Protein AF-B2ZJY5-F1 (afdb_monomer)

Sequence (197 aa):
MLSHKLGTALIATLITISFNSCQALNCATGPAGANPTACATQCFVQIDNAGTVTRGCLPTGTTCTAPNCLQCNSDNCNTNLVCKTCAATDVACSTTNGNSVGSLICSAATQQCLNQLNSDGTVTRGCGEPCATTEAATCSGCATDNCNAVFYPADRLQCYQCDSTNCNTVAASSLLACPSYQADQKCYTIGTNDATM

Foldseek 3Di:
DDDDDDDDDPPPPPPPPPPVDDDDDDWDDDPPDDDPPAPQQKWKWFQDPLRDIDTGGDGPPDDADPWGMDIDGHYPPHLFAKEQFDDQPPLCQAWALSPRGHITGDPDQQWWWKWFQDPQQGIGTDIDHADDPVCPQGMDTDHHHHPSSGHPPNPQDWEQADDDPCVVDTDPVRTIGDSGDDPPDDYDDDDDPPPDD

Structure (mmCIF, N/CA/C/O backbone):
data_AF-B2ZJY5-F1
#
_entry.id   AF-B2ZJY5-F1
#
loop_
_atom_site.group_PDB
_atom_site.id
_atom_site.type_symbol
_atom_site.label_atom_id
_atom_site.label_alt_id
_atom_site.label_comp_id
_atom_site.label_asym_id
_atom_site.label_entity_id
_atom_site.label_seq_id
_atom_site.pdbx_PDB_ins_code
_atom_site.Cartn_x
_atom_site.Cartn_y
_atom_site.Cartn_z
_atom_site.occupancy
_atom_site.B_iso_or_equiv
_atom_site.auth_seq_id
_atom_site.auth_comp_id
_atom_site.auth_asym_id
_atom_site.auth_atom_id
_atom_site.pdbx_PDB_model_num
ATOM 1 N N . MET A 1 1 ? -26.926 -39.401 85.250 1.00 36.91 1 MET A N 1
ATOM 2 C CA . MET A 1 1 ? -26.102 -39.664 84.049 1.00 36.91 1 MET A CA 1
ATOM 3 C C . MET A 1 1 ? -26.756 -38.911 82.900 1.00 36.91 1 MET A C 1
ATOM 5 O O . MET A 1 1 ? -27.923 -39.156 82.649 1.00 36.91 1 MET A O 1
ATOM 9 N N . LEU A 1 2 ? -26.195 -37.751 82.537 1.00 30.28 2 LEU A N 1
ATOM 10 C CA . LEU A 1 2 ? -25.472 -37.524 81.266 1.00 30.28 2 LEU A CA 1
ATOM 11 C C . LEU A 1 2 ? -26.405 -37.678 80.046 1.00 30.28 2 LEU A C 1
ATOM 13 O O . LEU A 1 2 ? -26.972 -38.737 79.856 1.00 30.28 2 LEU A O 1
ATOM 17 N N . SER A 1 3 ? -26.586 -36.721 79.141 1.00 33.75 3 SER A N 1
ATOM 18 C CA . SER A 1 3 ? -25.801 -35.532 78.829 1.00 33.75 3 SER A CA 1
ATOM 19 C C . SER A 1 3 ? -26.648 -34.627 77.933 1.00 33.75 3 SER A C 1
ATOM 21 O O . SER A 1 3 ? -27.325 -35.112 77.028 1.00 33.75 3 SER A O 1
ATOM 23 N N . HIS A 1 4 ? -26.554 -33.314 78.143 1.00 37.22 4 HIS A N 1
ATOM 24 C CA . HIS A 1 4 ? -26.854 -32.326 77.112 1.00 37.22 4 HIS A CA 1
ATOM 25 C C . HIS A 1 4 ? -25.988 -32.614 75.875 1.00 37.22 4 HIS A C 1
ATOM 27 O O . HIS A 1 4 ? -24.785 -32.856 76.016 1.00 37.22 4 HIS A O 1
ATOM 33 N N . LYS A 1 5 ? -26.568 -32.537 74.674 1.00 38.66 5 LYS A N 1
ATOM 34 C CA . LYS A 1 5 ? -25.814 -32.287 73.441 1.00 38.66 5 LYS A CA 1
ATOM 35 C C . LYS A 1 5 ? -26.339 -31.021 72.778 1.00 38.66 5 LYS A C 1
ATOM 37 O O . LYS A 1 5 ? -27.294 -31.028 72.012 1.00 38.66 5 LYS A O 1
ATOM 42 N N . LEU A 1 6 ? -25.662 -29.939 73.150 1.00 42.12 6 LEU A N 1
ATOM 43 C CA . LEU A 1 6 ? -25.420 -28.755 72.339 1.00 42.12 6 LEU A CA 1
ATOM 44 C C . LEU A 1 6 ? -24.837 -29.193 70.983 1.00 42.12 6 LEU A C 1
ATOM 46 O O . LEU A 1 6 ? -23.922 -30.015 70.951 1.00 42.12 6 LEU A O 1
ATOM 50 N N . GLY A 1 7 ? -25.342 -28.637 69.884 1.00 37.03 7 GLY A N 1
ATOM 51 C CA . GLY A 1 7 ? -24.874 -28.958 68.536 1.00 37.03 7 GLY A CA 1
ATOM 52 C C . GLY A 1 7 ? -25.276 -27.901 67.514 1.00 37.03 7 GLY A C 1
ATOM 53 O O . GLY A 1 7 ? -26.077 -28.178 66.636 1.00 37.03 7 GLY A O 1
ATOM 54 N N . THR A 1 8 ? -24.738 -26.690 67.696 1.00 40.41 8 THR A N 1
ATOM 55 C CA . THR A 1 8 ? -24.349 -25.715 66.652 1.00 40.41 8 THR A CA 1
ATOM 56 C C . THR A 1 8 ? -25.243 -25.577 65.413 1.00 40.41 8 THR A C 1
ATOM 58 O O . THR A 1 8 ? -25.108 -26.316 64.440 1.00 40.41 8 THR A O 1
ATOM 61 N N . ALA A 1 9 ? -26.058 -24.518 65.402 1.00 39.78 9 ALA A N 1
ATOM 62 C CA . ALA A 1 9 ? -26.592 -23.934 64.177 1.00 39.78 9 ALA A CA 1
ATOM 63 C C . ALA A 1 9 ? -25.431 -23.366 63.341 1.00 39.78 9 ALA A C 1
ATOM 65 O O . ALA A 1 9 ? -24.729 -22.452 63.778 1.00 39.78 9 ALA A O 1
ATOM 66 N N . LEU A 1 10 ? -25.214 -23.923 62.149 1.00 34.88 10 LEU A N 1
ATOM 67 C CA . LEU A 1 10 ? -24.275 -23.388 61.171 1.00 34.88 10 LEU A CA 1
ATOM 68 C C . LEU A 1 10 ? -24.926 -22.150 60.533 1.00 34.88 10 LEU A C 1
ATOM 70 O O . LEU A 1 10 ? -25.731 -22.261 59.611 1.00 34.88 10 LEU A O 1
ATOM 74 N N . ILE A 1 11 ? -24.635 -20.967 61.071 1.00 45.16 11 ILE A N 1
ATOM 75 C CA . ILE A 1 11 ? -24.998 -19.699 60.436 1.00 45.16 11 ILE A CA 1
ATOM 76 C C . ILE A 1 11 ? -24.110 -19.582 59.196 1.00 45.16 11 ILE A C 1
ATOM 78 O O . ILE A 1 11 ? -22.925 -19.273 59.298 1.00 45.16 11 ILE A O 1
ATOM 82 N N . ALA A 1 12 ? -24.665 -19.894 58.025 1.00 40.28 12 ALA A N 1
ATOM 83 C CA . ALA A 1 12 ? -24.031 -19.591 56.753 1.00 40.28 12 ALA A CA 1
ATOM 84 C C . ALA A 1 12 ? -24.058 -18.070 56.576 1.00 40.28 12 ALA A C 1
ATOM 86 O O . ALA A 1 12 ? -25.044 -17.494 56.119 1.00 40.28 12 ALA A O 1
ATOM 87 N N . THR A 1 13 ? -22.991 -17.406 57.007 1.00 43.50 13 THR A N 1
ATOM 88 C CA . THR A 1 13 ? -22.767 -15.993 56.727 1.00 43.50 13 THR A CA 1
ATOM 89 C C . THR A 1 13 ? -22.649 -15.853 55.212 1.00 43.50 13 THR A C 1
ATOM 91 O O . THR A 1 13 ? -21.628 -16.216 54.630 1.00 43.50 13 THR A O 1
ATOM 94 N N . LEU A 1 14 ? -23.707 -15.364 54.556 1.00 42.16 14 LEU A N 1
ATOM 95 C CA . LEU A 1 14 ? -23.608 -14.845 53.197 1.00 42.16 14 LEU A CA 1
ATOM 96 C C . LEU A 1 14 ? -22.669 -13.639 53.271 1.00 42.16 14 LEU A C 1
ATOM 98 O O . LEU A 1 14 ? -23.082 -12.521 53.571 1.00 42.16 14 LEU A O 1
ATOM 102 N N . ILE A 1 15 ? -21.381 -13.876 53.042 1.00 46.25 15 ILE A N 1
ATOM 103 C CA . ILE A 1 15 ? -20.471 -12.810 52.661 1.00 46.25 15 ILE A CA 1
ATOM 104 C C . ILE A 1 15 ? -20.963 -12.397 51.280 1.00 46.25 15 ILE A C 1
ATOM 106 O O . ILE A 1 15 ? -20.705 -13.076 50.286 1.00 46.25 15 ILE A O 1
ATOM 110 N N . THR A 1 16 ? -21.725 -11.307 51.218 1.00 38.97 16 THR A N 1
ATOM 111 C CA . THR A 1 16 ? -21.844 -10.537 49.987 1.00 38.97 16 THR A CA 1
ATOM 112 C C . THR A 1 16 ? -20.439 -10.047 49.685 1.00 38.97 16 THR A C 1
ATOM 114 O O . THR A 1 16 ? -20.010 -9.000 50.170 1.00 38.97 16 THR A O 1
ATOM 117 N N . ILE A 1 17 ? -19.678 -10.855 48.950 1.00 48.19 17 ILE A N 1
ATOM 118 C CA . ILE A 1 17 ? -18.505 -10.362 48.257 1.00 48.19 17 ILE A CA 1
ATOM 119 C C . ILE A 1 17 ? -19.100 -9.364 47.280 1.00 48.19 17 ILE A C 1
ATOM 121 O O . ILE A 1 17 ? -19.761 -9.741 46.311 1.00 48.19 17 ILE A O 1
ATOM 125 N N . SER A 1 18 ? -18.951 -8.083 47.595 1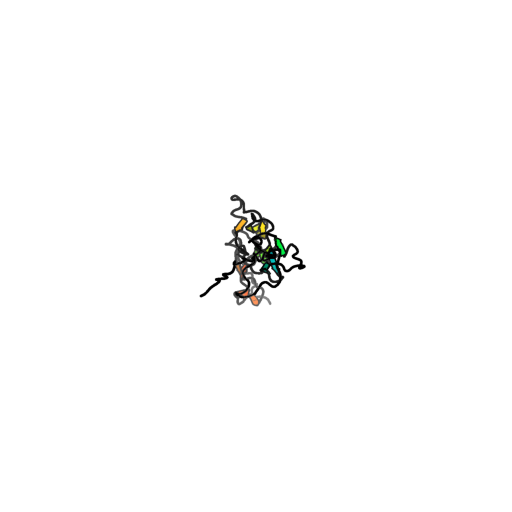.00 41.78 18 SER A N 1
ATOM 126 C CA . SER A 1 18 ? -19.069 -7.020 46.620 1.00 41.78 18 SER A CA 1
ATOM 127 C C . SER A 1 18 ? -18.021 -7.353 45.566 1.00 41.78 18 SER A C 1
ATOM 129 O O . SER A 1 18 ? -16.848 -7.007 45.703 1.00 41.78 18 SER A O 1
ATOM 131 N N . PHE A 1 19 ? -18.411 -8.120 44.550 1.00 43.91 19 PHE A N 1
ATOM 132 C CA . PHE A 1 19 ? -17.670 -8.166 43.310 1.00 43.91 19 PHE A CA 1
ATOM 133 C C . PHE A 1 19 ? -17.751 -6.735 42.801 1.00 43.91 19 PHE A C 1
ATOM 135 O O . PHE A 1 19 ? -18.763 -6.343 42.225 1.00 43.91 19 PHE A O 1
ATOM 142 N N . ASN A 1 20 ? -16.734 -5.925 43.119 1.00 46.59 20 ASN A N 1
ATOM 143 C CA . ASN A 1 20 ? -16.486 -4.686 42.405 1.00 46.59 20 ASN A CA 1
ATOM 144 C C . ASN A 1 20 ? -16.518 -5.082 40.936 1.00 46.59 20 ASN A C 1
ATOM 146 O O . ASN A 1 20 ? -15.707 -5.879 40.465 1.00 46.59 20 ASN A O 1
ATOM 150 N N . SER A 1 21 ? -17.592 -4.652 40.294 1.00 45.81 21 SER A N 1
ATOM 151 C CA . SER A 1 21 ? -18.066 -5.127 39.016 1.00 45.81 21 SER A CA 1
ATOM 152 C C . SER A 1 21 ? -17.050 -4.770 37.949 1.00 45.81 21 SER A C 1
ATOM 154 O O . SER A 1 21 ? -17.065 -3.674 37.401 1.00 45.81 21 SER A O 1
ATOM 156 N N . CYS A 1 22 ? -16.169 -5.715 37.654 1.00 47.94 22 CYS A N 1
ATOM 157 C CA . CYS A 1 22 ? -15.458 -5.752 36.396 1.00 47.94 22 CYS A CA 1
ATOM 158 C C . CYS A 1 22 ? -15.635 -7.153 35.817 1.00 47.94 22 CYS A C 1
ATOM 160 O O . CYS A 1 22 ? -14.795 -8.033 35.972 1.00 47.94 22 CYS A O 1
ATOM 162 N N . GLN A 1 23 ? -16.803 -7.382 35.219 1.00 53.78 23 GLN A N 1
ATOM 163 C CA . GLN A 1 23 ? -16.947 -8.416 34.206 1.00 53.78 23 GLN A CA 1
ATOM 164 C C . GLN A 1 23 ? -17.240 -7.713 32.874 1.00 53.78 23 GLN A C 1
ATOM 166 O O . GLN A 1 23 ? -18.149 -6.888 32.813 1.00 53.78 23 GLN A O 1
ATOM 171 N N . ALA A 1 24 ? -16.421 -8.071 31.875 1.00 47.38 24 ALA A N 1
ATOM 172 C CA . ALA A 1 24 ? -16.322 -7.612 30.480 1.00 47.38 24 ALA A CA 1
ATOM 173 C C . ALA A 1 24 ? -15.592 -6.273 30.199 1.00 47.38 24 ALA A C 1
ATOM 175 O O . ALA A 1 24 ? -16.218 -5.251 29.935 1.00 47.38 24 ALA A O 1
ATOM 176 N N . LEU A 1 25 ? -14.247 -6.320 30.202 1.00 50.53 25 LEU A N 1
ATOM 177 C CA . LEU A 1 25 ? -13.415 -5.853 29.075 1.00 50.53 25 LEU A CA 1
ATOM 178 C C . LEU A 1 25 ? -12.043 -6.562 29.129 1.00 50.53 25 LEU A C 1
ATOM 180 O O . LEU A 1 25 ? -11.109 -6.093 29.780 1.00 50.53 25 LEU A O 1
ATOM 184 N N . ASN A 1 26 ? -11.913 -7.731 28.495 1.00 50.44 26 ASN A N 1
ATOM 185 C CA . ASN A 1 26 ? -10.671 -8.515 28.557 1.00 50.44 26 ASN A CA 1
ATOM 186 C C . ASN A 1 26 ? -9.801 -8.303 27.305 1.00 50.44 26 ASN A C 1
ATOM 188 O O . ASN A 1 26 ? -9.997 -8.970 26.292 1.00 50.44 26 ASN A O 1
ATOM 192 N N . CYS A 1 27 ? -8.780 -7.442 27.395 1.00 54.66 27 CYS A N 1
ATOM 193 C CA . CYS A 1 27 ? -7.704 -7.346 26.396 1.00 54.66 27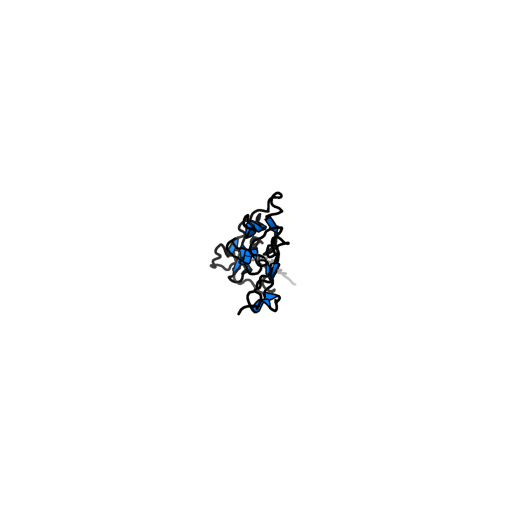 CYS A CA 1
ATOM 194 C C . CYS A 1 27 ? -6.577 -8.360 26.659 1.00 54.66 27 CYS A C 1
ATOM 196 O O . CYS A 1 27 ? -5.524 -8.008 27.194 1.00 54.66 27 CYS A O 1
ATOM 198 N N . ALA A 1 28 ? -6.763 -9.621 26.271 1.00 45.69 28 ALA A N 1
ATOM 199 C CA . ALA A 1 28 ? -5.648 -10.563 26.126 1.00 45.69 28 ALA A CA 1
ATOM 200 C C . ALA A 1 28 ? -5.154 -10.480 24.669 1.00 45.69 28 ALA A C 1
ATOM 202 O O . ALA A 1 28 ? -5.935 -10.702 23.755 1.00 45.69 28 ALA A O 1
ATOM 203 N N . THR A 1 29 ? -3.912 -10.090 24.375 1.00 46.72 29 THR A N 1
ATOM 204 C CA . THR A 1 29 ? -2.693 -10.780 24.813 1.00 46.72 29 THR A CA 1
ATOM 205 C C . THR A 1 29 ? -1.607 -9.834 25.347 1.00 46.72 29 THR A C 1
ATOM 207 O O . THR A 1 29 ? -0.767 -9.338 24.597 1.00 46.72 29 THR A O 1
ATOM 210 N N . GLY A 1 30 ? -1.561 -9.644 26.667 1.00 51.66 30 GLY A N 1
ATOM 211 C CA . GLY A 1 30 ? -0.282 -9.426 27.352 1.00 51.66 30 GLY A CA 1
ATOM 212 C C . GLY A 1 30 ? 0.473 -10.759 27.494 1.00 51.66 30 GLY A C 1
ATOM 213 O O . GLY A 1 30 ? -0.162 -11.816 27.39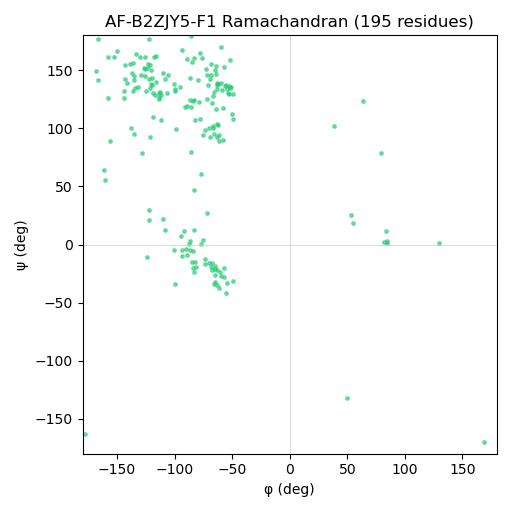7 1.00 51.66 30 GLY A O 1
ATOM 214 N N . PRO A 1 31 ? 1.802 -10.758 27.720 1.00 42.56 31 PRO A N 1
ATOM 215 C CA . PRO A 1 31 ? 2.533 -11.985 28.026 1.00 42.56 31 PRO A CA 1
ATOM 216 C C . PRO A 1 31 ? 1.876 -12.677 29.228 1.00 42.56 31 PRO A C 1
ATOM 218 O O . PRO A 1 31 ? 1.506 -12.022 30.205 1.00 42.56 31 PRO A O 1
ATOM 221 N N . ALA A 1 32 ? 1.670 -13.990 29.117 1.00 39.50 32 ALA A N 1
ATOM 222 C CA . ALA A 1 32 ? 0.957 -14.792 30.105 1.00 39.50 32 ALA A CA 1
ATOM 223 C C . ALA A 1 32 ? 1.509 -14.539 31.522 1.00 39.50 32 ALA A C 1
ATOM 225 O O . ALA A 1 32 ? 2.649 -14.894 31.809 1.00 39.50 32 ALA A O 1
ATOM 226 N N . GLY A 1 33 ? 0.710 -13.918 32.400 1.00 43.69 33 GLY A N 1
ATOM 227 C CA . GLY A 1 33 ? 1.046 -13.778 33.825 1.00 43.69 33 GLY A CA 1
ATOM 228 C C . GLY A 1 33 ? 0.956 -12.381 34.452 1.00 43.69 33 GLY A C 1
ATOM 229 O O . GLY A 1 33 ? 1.232 -12.264 35.643 1.00 43.69 33 GLY A O 1
ATOM 230 N N . ALA A 1 34 ? 0.561 -11.327 33.731 1.00 46.34 34 ALA A N 1
ATOM 231 C CA . ALA A 1 34 ? 0.353 -10.012 34.351 1.00 46.34 34 ALA A CA 1
ATOM 232 C C . ALA A 1 34 ? -1.063 -9.873 34.949 1.00 46.34 34 ALA A C 1
ATOM 234 O O . ALA A 1 34 ? -2.064 -9.930 34.238 1.00 46.34 34 ALA A O 1
ATOM 235 N N . ASN A 1 35 ? -1.135 -9.674 36.267 1.00 43.72 35 ASN A N 1
ATOM 236 C CA . ASN A 1 35 ? -2.346 -9.291 36.997 1.00 43.72 35 ASN A CA 1
ATOM 237 C C . ASN A 1 35 ? -2.763 -7.856 36.580 1.00 43.72 35 ASN A C 1
ATOM 239 O O . ASN A 1 35 ? -1.903 -6.970 36.608 1.00 43.72 35 ASN A O 1
ATOM 243 N N . PRO A 1 36 ? -4.015 -7.589 36.156 1.00 49.34 36 PRO A N 1
ATOM 244 C CA . PRO A 1 36 ? -4.407 -6.281 35.625 1.00 49.34 36 PRO A CA 1
ATOM 245 C C . PRO A 1 36 ? -4.528 -5.232 36.743 1.00 49.34 36 PRO A C 1
ATOM 247 O O . PRO A 1 36 ? -5.549 -5.131 37.415 1.00 49.34 36 PRO A O 1
ATOM 250 N N . THR A 1 37 ? -3.496 -4.408 36.937 1.00 49.31 37 THR A N 1
ATOM 251 C CA . THR A 1 37 ? -3.479 -3.370 37.994 1.00 49.31 37 THR A CA 1
ATOM 252 C C . THR A 1 37 ? -4.193 -2.057 37.611 1.00 49.31 37 THR A C 1
ATOM 254 O O . THR A 1 37 ? -4.112 -1.068 38.328 1.00 49.31 37 THR A O 1
ATOM 257 N N . ALA A 1 38 ? -4.969 -2.013 36.530 1.00 50.16 38 ALA A N 1
ATOM 258 C CA . ALA A 1 38 ? -5.949 -0.951 36.293 1.00 50.16 38 ALA A CA 1
ATOM 259 C C . ALA A 1 38 ? -7.003 -1.483 35.322 1.00 50.16 38 ALA A C 1
ATOM 261 O O . ALA A 1 38 ? -6.649 -1.990 34.260 1.00 50.16 38 ALA A O 1
ATOM 262 N N . CYS A 1 39 ? -8.285 -1.401 35.676 1.00 53.50 39 CYS A N 1
ATOM 263 C CA . CYS A 1 39 ? -9.355 -1.780 34.756 1.00 53.50 39 CYS A CA 1
ATOM 264 C C . CYS A 1 39 ? -9.367 -0.782 33.594 1.00 53.50 39 CYS A C 1
ATOM 266 O O . CYS A 1 39 ? -9.832 0.347 33.744 1.00 53.50 39 CYS A O 1
ATOM 268 N N . ALA A 1 40 ? -8.810 -1.186 32.456 1.00 64.19 40 ALA A N 1
ATOM 269 C CA . ALA A 1 40 ? -8.983 -0.473 31.205 1.00 64.19 40 ALA A CA 1
ATOM 270 C C . ALA A 1 40 ? -10.458 -0.562 30.797 1.00 64.19 40 ALA A C 1
ATOM 272 O O . ALA A 1 40 ? -11.054 -1.634 30.840 1.00 64.19 40 ALA A O 1
ATOM 273 N N . THR A 1 41 ? -11.052 0.573 30.439 1.00 72.88 41 THR A N 1
ATOM 274 C CA . THR A 1 41 ? -12.465 0.667 30.034 1.00 72.88 41 THR A CA 1
ATOM 275 C C . THR A 1 41 ? -12.644 0.737 28.521 1.00 72.88 41 THR A C 1
ATOM 277 O O . THR A 1 41 ? -13.775 0.747 28.040 1.00 72.88 41 THR A O 1
ATOM 280 N N . GLN A 1 42 ? -11.543 0.806 27.769 1.00 85.44 42 GLN A N 1
ATOM 281 C CA . GLN A 1 42 ? -11.555 0.989 26.321 1.00 85.44 42 GLN A CA 1
ATOM 282 C C . GLN A 1 42 ? -10.451 0.146 25.675 1.00 85.44 42 GLN A C 1
ATOM 284 O O . GLN A 1 42 ? -9.331 0.080 26.184 1.00 85.44 42 GLN A O 1
ATOM 289 N N . CYS A 1 43 ? -10.755 -0.477 24.542 1.00 88.38 43 CYS A N 1
ATOM 290 C CA . CYS A 1 43 ? -9.772 -1.079 23.647 1.00 88.38 43 CYS A CA 1
ATOM 291 C C . CYS A 1 43 ? -9.226 -0.004 22.704 1.00 88.38 43 CYS A C 1
ATOM 293 O O . CYS A 1 43 ? -9.915 0.977 22.426 1.00 88.38 43 CYS A O 1
ATOM 295 N N . PHE A 1 44 ? -8.031 -0.208 22.155 1.00 91.88 44 PHE A N 1
ATOM 296 C CA . PHE A 1 44 ? -7.475 0.647 21.112 1.00 91.88 44 PHE A CA 1
ATOM 297 C C . PHE A 1 44 ? -6.771 -0.148 20.012 1.00 91.88 44 PHE A C 1
ATOM 299 O O . PHE A 1 44 ? -6.279 -1.257 20.239 1.00 91.88 44 PHE A O 1
ATOM 306 N N . VAL A 1 45 ? -6.693 0.451 18.829 1.00 93.12 45 VAL A N 1
ATOM 307 C CA . VAL A 1 45 ? -5.697 0.161 17.793 1.00 93.12 45 VAL A CA 1
ATOM 308 C C . VAL A 1 45 ? -4.910 1.443 17.532 1.00 93.12 45 VAL A C 1
ATOM 310 O O . VAL A 1 45 ? -5.497 2.519 17.469 1.00 93.12 45 VAL A O 1
ATOM 313 N N . GLN A 1 46 ? -3.593 1.338 17.402 1.00 94.50 46 GLN A N 1
ATOM 314 C CA . GLN A 1 46 ? -2.686 2.455 17.176 1.00 94.50 46 GLN A CA 1
ATOM 315 C C . GLN A 1 46 ? -1.641 2.102 16.120 1.00 94.50 46 GLN A C 1
ATOM 317 O O . GLN A 1 46 ? -1.205 0.956 16.037 1.00 94.50 46 GLN A O 1
ATOM 322 N N . ILE A 1 47 ? -1.217 3.104 15.356 1.00 94.12 47 ILE A N 1
ATOM 323 C CA . ILE A 1 47 ? -0.067 3.049 14.456 1.00 94.12 47 ILE A CA 1
ATOM 324 C C . ILE A 1 47 ? 0.969 4.063 14.951 1.00 94.12 47 ILE A C 1
ATOM 326 O O . ILE A 1 47 ? 0.630 5.223 15.197 1.00 94.12 47 ILE A O 1
ATOM 330 N N . ASP A 1 48 ? 2.216 3.631 15.130 1.00 89.56 48 ASP A N 1
ATOM 331 C CA . ASP A 1 48 ? 3.327 4.527 15.470 1.00 89.56 48 ASP A CA 1
ATOM 332 C C . ASP A 1 48 ? 3.969 5.171 14.222 1.00 89.56 48 ASP A C 1
ATOM 334 O O . ASP A 1 48 ? 3.591 4.905 13.081 1.00 89.56 48 ASP A O 1
ATOM 338 N N . ASN A 1 49 ? 4.981 6.018 14.425 1.00 86.62 49 ASN A N 1
ATOM 339 C CA . ASN A 1 49 ? 5.676 6.698 13.325 1.00 86.62 49 ASN A CA 1
ATOM 340 C C . ASN A 1 49 ? 6.443 5.744 12.387 1.00 86.62 49 ASN A C 1
ATOM 342 O O . ASN A 1 49 ? 6.792 6.145 11.280 1.00 86.62 49 ASN A O 1
ATOM 346 N N . ALA A 1 50 ? 6.729 4.513 12.820 1.00 85.38 50 ALA A N 1
ATOM 347 C CA . ALA A 1 50 ? 7.369 3.482 12.008 1.00 85.38 50 ALA A CA 1
ATOM 348 C C . ALA A 1 50 ? 6.346 2.609 11.252 1.00 85.38 50 ALA A C 1
ATOM 350 O O . ALA A 1 50 ? 6.737 1.752 10.460 1.00 85.38 50 ALA A O 1
ATOM 351 N N . GLY A 1 51 ? 5.043 2.823 11.467 1.00 83.56 51 GLY A N 1
ATOM 352 C CA . GLY A 1 51 ? 3.979 2.001 10.895 1.00 83.56 51 GLY A CA 1
ATOM 353 C C . GLY A 1 51 ? 3.688 0.726 11.692 1.00 83.56 51 GLY A C 1
ATOM 354 O O . GLY A 1 51 ? 2.975 -0.148 11.196 1.00 83.56 51 GLY A O 1
ATOM 355 N N . THR A 1 52 ? 4.217 0.596 12.911 1.00 88.31 52 THR A N 1
ATOM 356 C CA . THR A 1 52 ? 3.948 -0.549 13.786 1.00 88.31 52 THR A CA 1
ATOM 357 C C . THR A 1 52 ? 2.522 -0.470 14.307 1.00 88.31 52 THR A C 1
ATOM 359 O O . THR A 1 52 ? 2.131 0.518 14.931 1.00 88.31 52 THR A O 1
ATOM 362 N N . VAL A 1 53 ? 1.750 -1.535 14.091 1.00 89.94 53 VAL A N 1
ATOM 363 C CA . VAL A 1 53 ? 0.381 -1.654 14.599 1.00 89.94 53 VAL A CA 1
ATOM 364 C C . VAL A 1 53 ? 0.408 -2.226 16.012 1.00 89.94 53 VAL A C 1
ATOM 366 O O . VAL A 1 53 ? 0.920 -3.320 16.234 1.00 89.94 53 VAL A O 1
ATOM 369 N N . THR A 1 54 ? -0.187 -1.510 16.962 1.00 91.44 54 THR A N 1
ATOM 370 C CA . THR A 1 54 ? -0.390 -1.971 18.339 1.00 91.44 54 THR A CA 1
ATOM 371 C C . THR A 1 54 ? -1.878 -2.015 18.642 1.00 91.44 54 THR A C 1
ATOM 373 O O . THR A 1 54 ? -2.594 -1.045 18.412 1.00 91.44 54 THR A O 1
ATOM 376 N N . ARG A 1 55 ? -2.356 -3.138 19.178 1.00 90.31 55 ARG A N 1
ATOM 377 C CA . ARG A 1 55 ? -3.733 -3.304 19.653 1.00 90.31 55 ARG A CA 1
ATOM 378 C C . ARG A 1 55 ? -3.695 -3.659 21.134 1.00 90.31 55 ARG A C 1
ATOM 380 O O . ARG A 1 55 ? -2.857 -4.458 21.545 1.00 90.31 55 ARG A O 1
ATOM 387 N N . GLY A 1 56 ? -4.577 -3.079 21.940 1.00 87.69 56 GLY A N 1
ATOM 388 C CA . GLY A 1 56 ? -4.567 -3.340 23.376 1.00 87.69 56 GLY A CA 1
ATOM 389 C C . GLY A 1 56 ? -5.672 -2.641 24.150 1.00 87.69 56 GLY A C 1
ATOM 390 O O . GLY A 1 56 ? -6.654 -2.177 23.579 1.00 87.69 56 GLY A O 1
ATOM 391 N N . CYS A 1 57 ? -5.484 -2.580 25.464 1.00 86.31 57 CYS A N 1
ATOM 392 C CA . CYS A 1 57 ? -6.364 -1.897 26.404 1.00 86.31 57 CYS A CA 1
ATOM 393 C C . CYS A 1 57 ? -5.788 -0.529 26.762 1.00 86.31 57 CYS A C 1
ATOM 395 O O . CYS A 1 57 ? -4.606 -0.420 27.092 1.00 86.31 57 CYS A O 1
ATOM 397 N N . LEU A 1 58 ? -6.621 0.505 26.717 1.00 85.62 58 LEU A N 1
ATOM 398 C CA . LEU A 1 58 ? -6.228 1.867 27.038 1.00 85.62 58 LEU A CA 1
ATOM 399 C C . LEU A 1 58 ? -6.310 2.087 28.561 1.00 85.62 58 LEU A C 1
ATOM 401 O O . LEU A 1 58 ? -7.384 1.897 29.141 1.00 85.62 58 LEU A O 1
ATOM 405 N N . PRO A 1 59 ? -5.217 2.495 29.234 1.00 81.88 59 PRO A N 1
ATOM 406 C CA . PRO A 1 59 ? -5.258 2.791 30.662 1.00 81.88 59 PRO A CA 1
ATOM 407 C C . PRO A 1 59 ? -6.157 3.992 30.971 1.00 81.88 59 PRO A C 1
ATOM 409 O O . PRO A 1 59 ? -6.251 4.936 30.180 1.00 81.88 59 PRO A O 1
ATOM 412 N N . THR A 1 60 ? -6.763 4.001 32.159 1.00 78.25 60 THR A N 1
ATOM 413 C CA . THR A 1 60 ? -7.595 5.114 32.638 1.00 78.25 60 THR A CA 1
ATOM 414 C C . THR A 1 60 ? -6.850 6.447 32.547 1.00 78.25 60 THR A C 1
ATOM 416 O O . THR A 1 60 ? -5.729 6.571 33.033 1.00 78.25 60 THR A O 1
ATOM 419 N N . GLY A 1 61 ? -7.481 7.455 31.938 1.00 76.69 61 GLY A N 1
ATOM 420 C CA . GLY A 1 61 ? -6.903 8.795 31.784 1.00 76.69 61 GLY A CA 1
ATOM 421 C C . GLY A 1 61 ? -5.927 8.955 30.612 1.00 76.69 61 GLY A C 1
ATOM 422 O O . GLY A 1 61 ? -5.398 10.048 30.427 1.00 76.69 61 GLY A O 1
ATOM 423 N N . THR A 1 62 ? -5.706 7.912 29.805 1.00 83.38 62 THR A N 1
ATOM 424 C CA . THR A 1 62 ? -4.899 8.005 28.576 1.00 83.38 62 THR A CA 1
ATOM 425 C C . THR A 1 62 ? -5.770 8.440 27.400 1.00 83.38 62 THR A C 1
ATOM 427 O O . THR A 1 62 ? -6.930 8.040 27.299 1.00 83.38 62 THR A O 1
ATOM 430 N N . THR A 1 63 ? -5.220 9.252 26.498 1.00 82.50 63 THR A N 1
ATOM 431 C CA . THR A 1 63 ? -5.898 9.699 25.277 1.00 82.50 63 THR A CA 1
ATOM 432 C C . THR A 1 63 ? -5.444 8.885 24.065 1.00 82.50 63 THR A C 1
ATOM 434 O O . THR A 1 63 ? -4.256 8.676 23.841 1.00 82.50 63 THR A O 1
ATOM 437 N N . CYS A 1 64 ? -6.410 8.442 23.262 1.00 88.25 64 CYS A N 1
ATOM 438 C CA . CYS A 1 64 ? -6.205 7.792 21.972 1.00 88.25 64 CYS A CA 1
ATOM 439 C C . CYS A 1 64 ? -6.867 8.668 20.909 1.00 88.25 64 CYS A C 1
ATOM 441 O O . CYS A 1 64 ? -8.089 8.820 20.900 1.00 88.25 64 CYS A O 1
ATOM 443 N N . THR A 1 65 ? -6.063 9.319 20.069 1.00 90.69 65 THR A N 1
ATOM 444 C CA . THR A 1 65 ? -6.558 10.308 19.106 1.00 90.69 65 THR A CA 1
ATOM 445 C C . THR A 1 65 ? -6.389 9.841 17.672 1.00 90.69 65 THR A C 1
ATOM 447 O O . THR A 1 65 ? -5.292 9.475 17.241 1.00 90.69 65 THR A O 1
ATOM 450 N N . ALA A 1 66 ? -7.482 9.942 16.920 1.00 90.44 66 ALA A N 1
ATOM 451 C CA . ALA A 1 66 ? -7.487 9.773 15.478 1.00 90.44 66 ALA A CA 1
ATOM 452 C C . ALA A 1 66 ? -6.517 10.772 14.806 1.00 90.44 66 ALA A C 1
ATOM 454 O O . ALA A 1 66 ? -6.272 11.852 15.350 1.00 90.44 66 ALA A O 1
ATOM 455 N N . PRO A 1 67 ? -5.971 10.446 13.622 1.00 89.50 67 PRO A N 1
ATOM 456 C CA . PRO A 1 67 ? -6.243 9.239 12.832 1.00 89.50 67 PRO A CA 1
ATOM 457 C C . PRO A 1 67 ? -5.403 8.017 13.237 1.00 89.50 67 PRO A C 1
ATOM 459 O O . PRO A 1 67 ? -5.745 6.896 12.875 1.00 89.50 67 PRO A O 1
ATOM 462 N N . ASN A 1 68 ? -4.327 8.217 14.002 1.00 92.12 68 ASN A N 1
ATOM 463 C CA . ASN A 1 68 ? -3.333 7.174 14.280 1.00 92.12 68 ASN A CA 1
ATOM 464 C C . ASN A 1 68 ? -3.691 6.284 15.471 1.00 92.12 68 ASN A C 1
ATOM 466 O O . ASN A 1 68 ? -2.960 5.343 15.759 1.00 92.12 68 ASN A O 1
ATOM 470 N N . CYS A 1 69 ? -4.781 6.580 16.176 1.00 94.31 69 CYS A N 1
ATOM 471 C CA . CYS A 1 69 ? -5.299 5.751 17.249 1.00 94.31 69 CYS A CA 1
ATOM 472 C C . CYS A 1 69 ? -6.831 5.796 17.247 1.00 94.31 69 CYS A C 1
ATOM 474 O O . CYS A 1 69 ? -7.413 6.881 17.286 1.00 94.31 69 CYS A O 1
ATOM 476 N N . LEU A 1 70 ? -7.480 4.632 17.209 1.00 93.44 70 LEU A N 1
ATOM 477 C CA . LEU A 1 70 ? -8.929 4.495 17.382 1.00 93.44 70 LEU A CA 1
ATOM 478 C C . LEU A 1 70 ? -9.215 3.681 18.641 1.00 93.44 70 LEU A C 1
ATOM 480 O O . LEU A 1 70 ? -8.539 2.685 18.896 1.00 93.44 70 LEU A O 1
ATOM 484 N N . GLN A 1 71 ? -10.228 4.097 19.401 1.00 91.62 71 GLN A N 1
ATOM 485 C CA . GLN A 1 71 ? -10.665 3.438 20.631 1.00 91.62 71 GLN A CA 1
ATOM 486 C C . GLN A 1 71 ? -12.139 3.035 20.566 1.00 91.62 71 GLN A C 1
ATOM 488 O O . GLN A 1 71 ? -12.922 3.638 19.830 1.00 91.62 71 GLN A O 1
ATOM 493 N N . CYS A 1 72 ? -12.514 2.024 21.342 1.00 88.44 72 CYS A N 1
ATOM 494 C CA . CYS A 1 72 ? -13.868 1.478 21.372 1.00 88.44 72 CYS A CA 1
ATOM 495 C C . CYS A 1 72 ? -14.146 0.729 22.690 1.00 88.44 72 CYS A C 1
ATOM 497 O O . CYS A 1 72 ? -13.218 0.351 23.407 1.00 88.44 72 CYS A O 1
ATOM 499 N N . ASN A 1 73 ? -15.431 0.522 23.016 1.00 87.75 73 ASN A N 1
ATOM 500 C CA . ASN A 1 73 ? -15.878 0.182 24.380 1.00 87.75 73 ASN A CA 1
ATOM 501 C C . ASN A 1 73 ? -16.650 -1.151 24.453 1.00 87.75 73 ASN A C 1
ATOM 503 O O . ASN A 1 73 ? -17.544 -1.306 25.283 1.00 87.75 73 ASN A O 1
ATOM 507 N N . SER A 1 74 ? -16.346 -2.101 23.567 1.00 82.62 74 SER A N 1
ATOM 508 C CA . SER A 1 74 ? -16.905 -3.457 23.612 1.00 82.62 74 SER A CA 1
ATOM 509 C C . SER A 1 74 ? -15.816 -4.512 23.420 1.00 82.62 74 SER A C 1
ATOM 511 O O . SER A 1 74 ? -14.714 -4.212 22.960 1.00 82.62 74 SER A O 1
ATOM 513 N N . ASP A 1 75 ? -16.111 -5.765 23.753 1.00 79.06 75 ASP A N 1
ATOM 514 C CA . ASP A 1 75 ? -15.159 -6.858 23.547 1.00 79.06 75 ASP A CA 1
ATOM 515 C C . ASP A 1 75 ? -14.775 -6.992 22.063 1.00 79.06 75 ASP A C 1
ATOM 517 O O . ASP A 1 75 ? -15.624 -6.871 21.177 1.00 79.06 75 ASP A O 1
ATOM 521 N N . ASN A 1 76 ? -13.487 -7.247 21.798 1.00 80.81 76 ASN A N 1
ATOM 522 C CA . ASN A 1 76 ? -12.921 -7.454 20.456 1.00 80.81 76 ASN A CA 1
ATOM 523 C C . ASN A 1 76 ? -13.227 -6.330 19.442 1.00 80.81 76 ASN A C 1
ATOM 525 O O . ASN A 1 76 ? -13.273 -6.581 18.245 1.00 80.81 76 ASN A O 1
ATOM 529 N N . CYS A 1 77 ? -13.479 -5.098 19.890 1.00 87.69 77 CYS A N 1
ATOM 530 C CA . CYS A 1 77 ? -13.950 -4.024 19.009 1.00 87.69 77 CYS A CA 1
ATOM 531 C C . CYS A 1 77 ? -12.847 -3.330 18.198 1.00 87.69 77 CYS A C 1
ATOM 533 O O . CYS A 1 77 ? -13.131 -2.661 17.209 1.00 87.69 77 CYS A O 1
ATOM 535 N N . ASN A 1 78 ? -11.586 -3.459 18.613 1.00 90.06 78 ASN A N 1
ATOM 536 C CA . ASN A 1 78 ? -10.437 -2.825 17.972 1.00 90.06 78 ASN A CA 1
ATOM 537 C C . ASN A 1 78 ? -9.956 -3.656 16.776 1.00 90.06 78 ASN A C 1
ATOM 539 O O . ASN A 1 78 ? -8.763 -3.909 16.648 1.00 90.06 78 ASN A O 1
ATOM 543 N N . THR A 1 79 ? -10.876 -4.094 15.916 1.00 91.81 79 THR A N 1
ATOM 544 C CA . THR A 1 79 ? -10.625 -4.927 14.725 1.00 91.81 79 THR A CA 1
ATOM 545 C C . THR A 1 79 ? -10.462 -4.111 13.4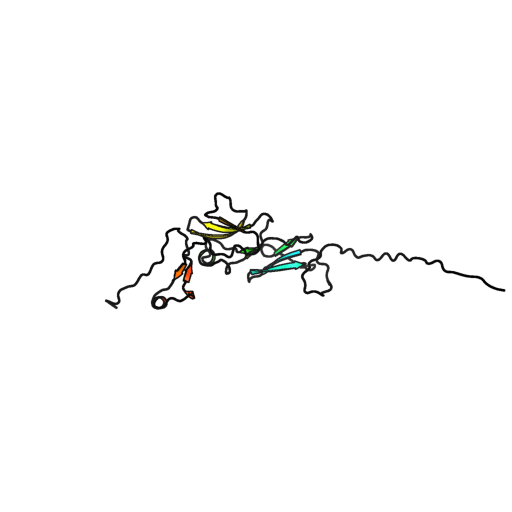51 1.00 91.81 79 THR A C 1
ATOM 547 O O . THR A 1 79 ? -10.402 -4.688 12.370 1.00 91.81 79 THR A O 1
ATOM 550 N N . ASN A 1 80 ? -10.405 -2.778 13.549 1.00 95.19 80 ASN A N 1
ATOM 551 C CA . ASN A 1 80 ? -10.223 -1.907 12.392 1.00 95.19 80 ASN A CA 1
ATOM 552 C C . ASN A 1 80 ? -9.047 -2.384 11.538 1.00 95.19 80 ASN A C 1
ATOM 554 O O . ASN A 1 80 ? -7.950 -2.599 12.062 1.00 95.19 80 ASN A O 1
ATOM 558 N N . LEU A 1 81 ? -9.296 -2.528 10.241 1.00 97.00 81 LEU A N 1
ATOM 559 C CA . LEU A 1 81 ? -8.286 -2.885 9.258 1.00 97.00 81 LEU A CA 1
ATOM 560 C C . LEU A 1 81 ? -7.213 -1.793 9.200 1.00 97.00 81 LEU A C 1
ATOM 562 O O . LEU A 1 81 ? -7.535 -0.605 9.235 1.00 97.00 81 LEU A O 1
ATOM 566 N N . VAL A 1 82 ? -5.944 -2.184 9.119 1.00 96.94 82 VAL A N 1
ATOM 567 C CA . VAL A 1 82 ? -4.836 -1.257 8.866 1.00 96.94 82 VAL A CA 1
ATOM 568 C C . VAL A 1 82 ? -4.330 -1.450 7.448 1.00 96.94 82 VAL A C 1
ATOM 570 O O . VAL A 1 82 ? -4.034 -2.570 7.052 1.00 96.94 82 VAL A O 1
ATOM 573 N N . CYS A 1 83 ? -4.187 -0.371 6.685 1.00 97.88 83 CYS A N 1
ATOM 574 C CA . CYS A 1 83 ? -3.749 -0.426 5.292 1.00 97.88 83 CYS A CA 1
ATOM 575 C C . CYS A 1 83 ? -2.517 0.430 5.055 1.00 97.88 83 CYS A C 1
ATOM 577 O O . CYS A 1 83 ? -2.360 1.479 5.681 1.00 97.88 83 CYS A O 1
ATOM 579 N N . LYS A 1 84 ? -1.693 0.048 4.072 1.00 97.56 84 LYS A N 1
ATOM 580 C CA . LYS A 1 84 ? -0.699 0.968 3.521 1.00 97.56 84 LYS A CA 1
ATOM 581 C C . LYS A 1 84 ? -1.405 2.149 2.871 1.00 97.56 84 LYS A C 1
ATOM 583 O O . LYS A 1 84 ? -2.421 1.967 2.198 1.00 97.56 84 LYS A O 1
ATOM 588 N N . THR A 1 85 ? -0.861 3.342 3.072 1.00 97.19 85 THR A N 1
ATOM 589 C CA . THR A 1 85 ? -1.417 4.596 2.571 1.00 97.19 85 THR A CA 1
ATOM 590 C C . THR A 1 85 ? -0.337 5.456 1.941 1.00 97.19 85 THR A C 1
ATOM 592 O O . THR A 1 85 ? 0.754 5.598 2.496 1.00 97.19 85 THR A O 1
ATOM 595 N N . CYS A 1 86 ? -0.642 6.011 0.775 1.00 97.75 86 CYS A N 1
ATOM 596 C CA . CYS A 1 86 ? 0.182 7.001 0.096 1.00 97.75 86 CYS A CA 1
ATOM 597 C C . CYS A 1 86 ? -0.618 7.619 -1.063 1.00 97.75 86 CYS A C 1
ATOM 599 O O . CYS A 1 86 ? -1.484 6.966 -1.654 1.00 97.75 86 CYS A O 1
ATOM 601 N N . ALA A 1 87 ? -0.339 8.885 -1.374 1.00 97.31 87 ALA A N 1
ATOM 602 C CA . ALA A 1 87 ? -0.982 9.618 -2.462 1.00 97.31 87 ALA A CA 1
ATOM 603 C C . ALA A 1 87 ? -0.218 9.444 -3.782 1.00 97.31 87 ALA A C 1
ATOM 605 O O . ALA A 1 87 ? 0.980 9.199 -3.766 1.00 97.31 87 ALA A O 1
ATOM 606 N N . ALA A 1 88 ? -0.874 9.686 -4.919 1.00 96.62 88 ALA A N 1
ATOM 607 C CA . ALA A 1 88 ? -0.260 9.650 -6.255 1.00 96.62 88 ALA A CA 1
ATOM 608 C C . ALA A 1 88 ? 1.058 10.447 -6.388 1.00 96.62 88 ALA A C 1
ATOM 610 O O . ALA A 1 88 ? 1.936 10.080 -7.165 1.00 96.62 88 ALA A O 1
ATOM 611 N N . THR A 1 89 ? 1.201 11.536 -5.624 1.00 96.19 89 THR A N 1
ATOM 612 C CA . THR A 1 89 ? 2.400 12.389 -5.598 1.00 96.19 89 THR A CA 1
ATOM 613 C C . THR A 1 89 ? 3.592 11.754 -4.879 1.00 96.19 89 THR A C 1
ATOM 615 O O . THR A 1 89 ? 4.713 12.235 -5.022 1.00 96.19 89 THR A O 1
ATOM 618 N N . ASP A 1 90 ? 3.367 10.710 -4.082 1.00 95.81 90 ASP A N 1
ATOM 619 C CA . ASP A 1 90 ? 4.427 9.923 -3.468 1.00 95.81 90 ASP A CA 1
ATOM 620 C C . ASP A 1 90 ? 4.941 8.895 -4.480 1.00 95.81 90 ASP A C 1
ATOM 622 O O . ASP A 1 90 ? 4.297 7.885 -4.773 1.00 95.81 90 ASP A O 1
ATOM 626 N N . VAL A 1 91 ? 6.142 9.144 -5.002 1.00 92.75 91 VAL A N 1
ATOM 627 C CA . VAL A 1 91 ? 6.797 8.252 -5.963 1.00 92.75 91 VAL A CA 1
ATOM 628 C C . VAL A 1 91 ? 6.898 6.815 -5.438 1.00 92.75 91 VAL A C 1
ATOM 630 O O . VAL A 1 91 ? 6.743 5.874 -6.219 1.00 92.75 91 VAL A O 1
ATOM 633 N N . ALA A 1 92 ? 7.062 6.624 -4.122 1.00 94.69 92 ALA A N 1
ATOM 634 C CA . ALA A 1 92 ? 7.187 5.305 -3.518 1.00 94.69 92 ALA A CA 1
ATOM 635 C C . ALA A 1 92 ? 5.894 4.480 -3.605 1.00 94.69 92 ALA A C 1
ATOM 637 O O . ALA A 1 92 ? 5.982 3.249 -3.590 1.00 94.69 92 ALA A O 1
ATOM 638 N N . CYS A 1 93 ? 4.716 5.103 -3.777 1.00 96.25 93 CYS A N 1
ATOM 639 C CA . CYS A 1 93 ? 3.474 4.373 -4.066 1.00 96.25 93 CYS A CA 1
ATOM 640 C C . CYS A 1 93 ? 3.610 3.480 -5.300 1.00 96.25 93 CYS A C 1
ATOM 642 O O . CYS A 1 93 ? 3.084 2.362 -5.328 1.00 96.25 93 CYS A O 1
ATOM 644 N N . SER A 1 94 ? 4.275 4.031 -6.316 1.00 95.38 94 SER A N 1
ATOM 645 C CA . SER A 1 94 ? 4.315 3.529 -7.683 1.00 95.38 94 SER A CA 1
ATOM 646 C C . SER A 1 94 ? 5.591 2.744 -7.974 1.00 95.38 94 SER A C 1
ATOM 648 O O . SER A 1 94 ? 5.562 1.782 -8.736 1.00 95.38 94 SER A O 1
ATOM 650 N N . THR A 1 95 ? 6.717 3.142 -7.376 1.00 93.81 95 THR A N 1
ATOM 651 C CA . THR A 1 95 ? 8.037 2.565 -7.679 1.00 93.81 95 THR A CA 1
ATOM 652 C C . THR A 1 95 ? 8.441 1.413 -6.759 1.00 93.81 95 THR A C 1
ATOM 654 O O . THR A 1 95 ? 9.417 0.715 -7.040 1.00 93.81 95 THR A O 1
ATOM 657 N N . THR A 1 96 ? 7.692 1.177 -5.677 1.00 93.44 96 THR A N 1
ATOM 658 C CA . THR A 1 96 ? 7.958 0.115 -4.694 1.00 93.44 96 THR A CA 1
ATOM 659 C C . THR A 1 96 ? 6.766 -0.836 -4.553 1.00 93.44 96 THR A C 1
ATOM 661 O O . THR A 1 96 ? 5.697 -0.626 -5.127 1.00 93.44 96 THR A O 1
ATOM 664 N N . ASN A 1 97 ? 6.923 -1.881 -3.739 1.00 93.44 97 ASN A N 1
ATOM 665 C CA . ASN A 1 97 ? 5.810 -2.741 -3.338 1.00 93.44 97 ASN A CA 1
ATOM 666 C C . ASN A 1 97 ? 4.906 -2.111 -2.259 1.00 93.44 97 ASN A C 1
ATOM 668 O O . ASN A 1 97 ? 3.955 -2.747 -1.834 1.00 93.44 97 ASN A O 1
ATOM 672 N N . GLY A 1 98 ? 5.171 -0.887 -1.793 1.00 93.50 98 GLY A N 1
ATOM 673 C CA . GLY A 1 98 ? 4.369 -0.222 -0.762 1.00 93.50 98 GLY A CA 1
ATOM 674 C C . GLY A 1 98 ? 4.736 -0.589 0.681 1.00 93.50 98 GLY A C 1
ATOM 675 O O . GLY A 1 98 ? 4.117 -0.078 1.612 1.00 93.50 98 GLY A O 1
ATOM 676 N N . ASN A 1 99 ? 5.759 -1.416 0.926 1.00 93.12 99 ASN A N 1
ATOM 677 C CA . ASN A 1 99 ? 6.213 -1.678 2.300 1.00 93.12 99 ASN A CA 1
ATOM 678 C C . ASN A 1 99 ? 6.790 -0.431 2.980 1.00 93.12 99 ASN A C 1
ATOM 680 O O . ASN A 1 99 ? 6.639 -0.276 4.191 1.00 93.12 99 ASN A O 1
ATOM 684 N N . SER A 1 100 ? 7.416 0.451 2.199 1.00 91.25 100 SER A N 1
ATOM 685 C CA . SER A 1 100 ? 8.080 1.669 2.669 1.00 91.25 100 SER A CA 1
ATOM 686 C C . SER A 1 100 ? 7.162 2.887 2.780 1.00 91.25 100 SER A C 1
ATOM 688 O O . SER A 1 100 ? 7.648 3.958 3.130 1.00 91.25 100 SER A O 1
ATOM 690 N N . VAL A 1 101 ? 5.867 2.757 2.469 1.00 94.56 101 VAL A N 1
ATOM 691 C CA . VAL A 1 101 ? 4.910 3.860 2.635 1.00 94.56 101 VAL A CA 1
ATOM 692 C C . VAL A 1 101 ? 4.202 3.796 3.990 1.00 94.56 101 VAL A C 1
ATOM 694 O O . VAL A 1 101 ? 4.272 2.787 4.708 1.00 94.56 101 VAL A O 1
ATOM 697 N N . GLY A 1 102 ? 3.518 4.890 4.334 1.00 94.25 102 GLY A N 1
ATOM 698 C CA . GLY A 1 102 ? 2.776 5.036 5.583 1.00 94.25 102 GLY A CA 1
ATOM 699 C C . GLY A 1 102 ? 1.674 3.991 5.757 1.00 94.25 102 GLY A C 1
ATOM 700 O O . GLY A 1 102 ? 1.335 3.243 4.842 1.00 94.25 102 GLY A O 1
ATOM 701 N N . SER A 1 103 ? 1.104 3.930 6.959 1.00 95.75 103 SER A N 1
ATOM 702 C CA . SER A 1 103 ? -0.051 3.077 7.269 1.00 95.75 103 SER A CA 1
ATOM 703 C C . SER A 1 103 ? -1.181 3.915 7.874 1.00 95.75 103 SER A C 1
ATOM 705 O O . SER A 1 103 ? -0.923 4.941 8.497 1.00 95.75 103 SER A O 1
ATOM 707 N N . LEU A 1 104 ? -2.427 3.497 7.666 1.00 95.88 104 LEU A N 1
ATOM 708 C CA . LEU A 1 104 ? -3.642 4.172 8.128 1.00 95.88 104 LEU A CA 1
ATOM 709 C C . LEU A 1 104 ? -4.612 3.148 8.722 1.00 95.88 104 LEU A C 1
ATOM 711 O O . LEU A 1 104 ? -4.771 2.060 8.173 1.00 95.88 104 LEU A O 1
ATOM 715 N N . ILE A 1 105 ? -5.294 3.522 9.806 1.00 97.38 105 ILE A N 1
ATOM 716 C CA . ILE A 1 105 ? -6.400 2.746 10.374 1.00 97.38 105 ILE A CA 1
ATOM 717 C C . ILE A 1 105 ? -7.689 3.084 9.612 1.00 97.38 105 ILE A C 1
ATOM 719 O O . ILE A 1 105 ? -8.084 4.249 9.549 1.00 97.38 105 ILE A O 1
ATOM 723 N N . CYS A 1 106 ? -8.365 2.079 9.057 1.00 97.00 106 CYS A N 1
ATOM 724 C CA . CYS A 1 106 ? -9.647 2.253 8.380 1.00 97.00 106 CYS A CA 1
ATOM 725 C C . CYS A 1 106 ? -10.762 2.573 9.381 1.00 97.00 106 CYS A C 1
ATOM 727 O O . CYS A 1 106 ? -10.855 1.974 10.458 1.00 97.00 106 CYS A O 1
ATOM 729 N N . SER A 1 107 ? -11.625 3.525 9.029 1.00 92.50 107 SER A N 1
ATOM 730 C CA . SER A 1 107 ? -12.668 4.035 9.921 1.00 92.50 107 SER A CA 1
ATOM 731 C C . SER A 1 107 ? -13.928 3.170 9.930 1.00 92.50 107 SER A C 1
ATOM 733 O O . SER A 1 107 ? -14.655 3.191 10.922 1.00 92.50 107 SER A O 1
ATOM 735 N N . ALA A 1 108 ? -14.177 2.396 8.870 1.00 90.81 108 ALA A N 1
ATOM 736 C CA . ALA A 1 108 ? -15.351 1.537 8.753 1.00 90.81 108 ALA A CA 1
ATOM 737 C C . ALA A 1 108 ? -14.978 0.064 8.543 1.00 90.81 108 ALA A C 1
ATOM 739 O O . ALA A 1 108 ? -14.041 -0.268 7.820 1.00 90.81 108 ALA A O 1
ATOM 740 N N . ALA A 1 109 ? -15.760 -0.829 9.155 1.00 87.75 109 ALA A N 1
ATOM 741 C CA . ALA A 1 109 ? -15.561 -2.278 9.077 1.00 87.75 109 ALA A CA 1
ATOM 742 C C . ALA A 1 109 ? -15.808 -2.866 7.674 1.00 87.75 109 ALA A C 1
ATOM 744 O O . ALA A 1 109 ? -15.409 -3.995 7.409 1.00 87.75 109 ALA A O 1
ATOM 745 N N . THR A 1 110 ? -16.473 -2.120 6.787 1.00 92.75 110 THR A N 1
ATOM 746 C CA . THR A 1 110 ? -16.718 -2.506 5.388 1.00 92.75 110 THR A CA 1
ATOM 747 C C . THR A 1 110 ? -15.538 -2.206 4.469 1.00 92.75 110 THR A C 1
ATOM 749 O O . THR A 1 110 ? -15.491 -2.732 3.358 1.00 92.75 110 THR A O 1
ATOM 752 N N . GLN A 1 111 ? -14.585 -1.379 4.912 1.00 97.25 111 GLN A N 1
ATOM 753 C CA . GLN A 1 111 ? -13.461 -0.967 4.080 1.00 97.25 111 GLN A CA 1
ATOM 754 C C . GLN A 1 111 ? -12.455 -2.099 3.867 1.00 97.25 111 GLN A C 1
ATOM 756 O O . GLN A 1 111 ? -12.241 -2.959 4.721 1.00 97.25 111 GLN A O 1
ATOM 761 N N . GLN A 1 112 ? -11.788 -2.036 2.721 1.00 98.06 112 GLN A N 1
ATOM 762 C CA . GLN A 1 112 ? -10.659 -2.867 2.335 1.00 98.06 112 GLN A CA 1
ATOM 763 C C . GLN A 1 112 ? -9.407 -2.010 2.148 1.00 98.06 112 GLN A C 1
ATOM 765 O O . GLN A 1 112 ? -9.480 -0.794 1.952 1.00 98.06 112 GLN A O 1
ATOM 770 N N . CYS A 1 113 ? -8.250 -2.662 2.165 1.00 98.56 113 CYS A N 1
ATOM 771 C CA . CYS A 1 113 ? -7.014 -2.057 1.705 1.00 98.56 113 CYS A CA 1
ATOM 772 C C . CYS A 1 113 ? -6.975 -2.092 0.190 1.00 98.56 113 CYS A C 1
ATOM 774 O O . CYS A 1 113 ? -7.039 -3.166 -0.406 1.00 98.56 113 CYS A O 1
ATOM 776 N N . LEU A 1 114 ? -6.842 -0.920 -0.418 1.00 98.31 114 LEU A N 1
ATOM 777 C CA . LEU A 1 114 ? -6.879 -0.748 -1.858 1.00 98.31 114 LEU A CA 1
ATOM 778 C C . LEU A 1 114 ? -5.503 -0.375 -2.410 1.00 98.31 114 LEU A C 1
ATOM 780 O O . LEU A 1 114 ? -4.727 0.346 -1.770 1.00 98.31 114 LEU A O 1
ATOM 784 N N . ASN A 1 115 ? -5.244 -0.830 -3.633 1.00 98.31 115 ASN A N 1
ATOM 785 C CA . ASN A 1 115 ? -4.348 -0.172 -4.575 1.00 98.31 115 ASN A CA 1
ATOM 786 C C . ASN A 1 115 ? -5.196 0.331 -5.746 1.00 98.31 115 ASN A C 1
ATOM 788 O O . ASN A 1 115 ? -5.900 -0.459 -6.374 1.00 98.31 115 ASN A O 1
ATOM 792 N N . GLN A 1 116 ? -5.108 1.624 -6.041 1.00 98.00 116 GLN A N 1
ATOM 793 C CA . GLN A 1 116 ? -5.785 2.267 -7.162 1.00 98.00 116 GLN A CA 1
ATOM 794 C C . GLN A 1 116 ? -4.749 2.703 -8.194 1.00 98.00 116 GLN A C 1
ATOM 796 O O . GLN A 1 116 ? -3.789 3.391 -7.856 1.00 98.00 116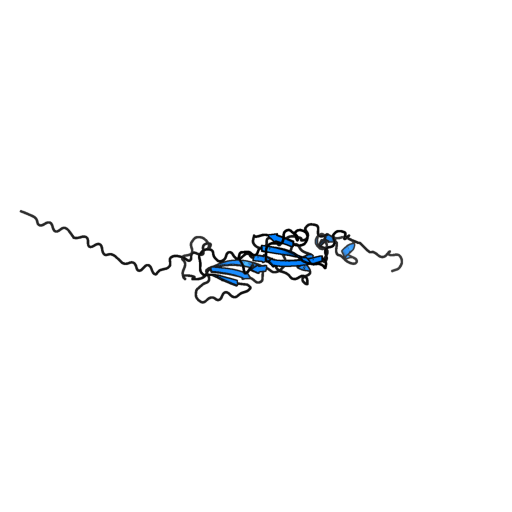 GLN A O 1
ATOM 801 N N . LEU A 1 117 ? -4.956 2.319 -9.450 1.00 97.75 117 LEU A N 1
ATOM 802 C CA . LEU A 1 117 ? -4.211 2.798 -10.604 1.00 97.75 117 LEU A CA 1
ATOM 803 C C . LEU A 1 117 ? -4.933 4.041 -11.111 1.00 97.75 117 LEU A C 1
ATOM 805 O O . LEU A 1 117 ? -6.112 3.987 -11.471 1.00 97.75 117 LEU A O 1
ATOM 809 N N . ASN A 1 118 ? -4.226 5.160 -11.111 1.00 97.25 118 ASN A N 1
ATOM 810 C CA . ASN A 1 118 ? -4.737 6.434 -11.580 1.00 97.25 118 ASN A CA 1
ATOM 811 C C . ASN A 1 118 ? -4.611 6.538 -13.103 1.00 97.25 118 ASN A C 1
ATOM 813 O O . ASN A 1 118 ? -3.816 5.842 -13.735 1.00 97.25 118 ASN A O 1
ATOM 817 N N . SER A 1 119 ? -5.381 7.451 -13.696 1.00 95.50 119 SER A N 1
ATOM 818 C CA . SER A 1 119 ? -5.381 7.679 -15.151 1.00 95.50 119 SER A CA 1
ATOM 819 C C . SER A 1 119 ? -4.026 8.117 -15.729 1.00 95.50 119 SER A C 1
ATOM 821 O O . SER A 1 119 ? -3.763 7.885 -16.905 1.00 95.50 119 SER A O 1
ATOM 823 N N . ASP A 1 120 ? -3.149 8.699 -14.907 1.00 95.56 120 ASP A N 1
ATOM 824 C CA . ASP A 1 120 ? -1.778 9.085 -15.266 1.00 95.56 120 ASP A CA 1
ATOM 825 C C . ASP A 1 120 ? -0.750 7.947 -15.077 1.00 95.56 120 ASP A C 1
ATOM 827 O O . ASP A 1 120 ? 0.450 8.132 -15.286 1.00 95.56 120 ASP A O 1
ATOM 831 N N . GLY A 1 121 ? -1.207 6.756 -14.681 1.00 96.19 121 GLY A N 1
ATOM 832 C CA . GLY A 1 121 ? -0.370 5.585 -14.436 1.00 96.19 121 GLY A CA 1
ATOM 833 C C . GLY A 1 121 ? 0.263 5.529 -13.040 1.00 96.19 121 GLY A C 1
ATOM 834 O O . GLY A 1 121 ? 1.007 4.586 -12.749 1.00 96.19 121 GLY A O 1
ATOM 835 N N . THR A 1 122 ? 0.007 6.498 -12.161 1.00 97.44 122 THR A N 1
ATOM 836 C CA . THR A 1 122 ? 0.469 6.450 -10.763 1.00 97.44 122 THR A CA 1
ATOM 837 C C . THR A 1 122 ? -0.397 5.517 -9.913 1.00 97.44 122 THR A C 1
ATOM 839 O O . THR A 1 122 ? -1.488 5.116 -10.317 1.00 97.44 122 THR A O 1
ATOM 842 N N . VAL A 1 123 ? 0.087 5.150 -8.725 1.00 97.81 123 VAL A N 1
ATOM 843 C CA . VAL A 1 123 ? -0.669 4.366 -7.739 1.00 97.81 123 VAL A CA 1
ATOM 844 C C . VAL A 1 123 ? -1.067 5.241 -6.561 1.00 97.81 123 VAL A C 1
ATOM 846 O O . VAL A 1 123 ? -0.292 6.069 -6.095 1.00 97.81 123 VAL A O 1
ATOM 849 N N . THR A 1 124 ? -2.260 5.020 -6.028 1.00 98.12 124 THR A N 1
ATOM 850 C CA . THR A 1 124 ? -2.674 5.487 -4.701 1.00 98.12 124 THR A CA 1
ATOM 851 C C . THR A 1 124 ? -3.031 4.284 -3.843 1.00 98.12 124 THR A C 1
ATOM 853 O O . THR A 1 124 ? -3.564 3.292 -4.341 1.00 98.12 124 THR A O 1
ATOM 856 N N . ARG A 1 125 ? -2.700 4.345 -2.553 1.00 98.38 125 ARG A N 1
ATOM 857 C CA . ARG A 1 125 ? -2.963 3.268 -1.592 1.00 98.38 125 ARG A CA 1
ATOM 858 C C . ARG A 1 125 ? -3.742 3.822 -0.416 1.00 98.38 125 ARG A C 1
ATOM 860 O O . ARG A 1 125 ? -3.496 4.954 -0.005 1.00 98.38 125 ARG A O 1
ATOM 867 N N . GLY A 1 126 ? -4.647 3.032 0.144 1.00 97.75 126 GLY A N 1
ATOM 868 C CA . GLY A 1 126 ? -5.375 3.435 1.341 1.00 97.75 126 GLY A CA 1
ATOM 869 C C . GLY A 1 126 ? -6.547 2.527 1.671 1.00 97.75 126 GLY A C 1
ATOM 870 O O . GLY A 1 126 ? -6.710 1.458 1.087 1.00 97.75 126 GLY A O 1
ATOM 871 N N . CYS A 1 127 ? -7.358 2.977 2.621 1.00 98.06 127 CYS A N 1
ATOM 872 C CA . CYS A 1 127 ? -8.651 2.380 2.925 1.00 98.06 127 CYS A CA 1
ATOM 873 C C . CYS A 1 127 ? -9.698 2.860 1.917 1.00 98.06 127 CYS A C 1
ATOM 875 O O . CYS A 1 127 ? -9.735 4.045 1.585 1.00 98.06 127 CYS A O 1
ATOM 877 N N . GLY A 1 128 ? -10.598 1.980 1.502 1.00 97.12 128 GLY A N 1
ATOM 878 C CA . GLY A 1 128 ? -11.752 2.363 0.696 1.00 97.12 128 GLY A CA 1
ATOM 879 C C . GLY A 1 128 ? -12.788 1.255 0.627 1.00 97.12 128 GLY A C 1
ATOM 880 O O . GLY A 1 128 ? -12.593 0.180 1.191 1.00 97.12 128 GLY A O 1
ATOM 881 N N . GLU A 1 129 ? -13.905 1.531 -0.034 1.00 96.44 129 GLU A N 1
ATOM 882 C CA . GLU A 1 129 ? -14.899 0.497 -0.317 1.00 96.44 129 GLU A CA 1
ATOM 883 C C . GLU A 1 129 ? -14.312 -0.575 -1.247 1.00 96.44 129 GLU A C 1
ATOM 885 O O . GLU A 1 129 ? -13.394 -0.277 -2.016 1.00 96.44 129 GLU A O 1
ATOM 890 N N . PRO A 1 130 ? -14.812 -1.821 -1.196 1.00 95.94 130 PRO A N 1
ATOM 891 C CA . PRO A 1 130 ? -14.376 -2.862 -2.116 1.00 95.94 130 PRO A CA 1
ATOM 892 C C . PRO A 1 130 ? -14.442 -2.391 -3.574 1.00 95.94 130 PRO A C 1
ATOM 894 O O . PRO A 1 130 ? -15.436 -1.791 -3.988 1.00 95.94 130 PRO A O 1
ATOM 897 N N . CYS A 1 131 ? -13.397 -2.689 -4.351 1.00 95.31 131 CYS A N 1
ATOM 898 C CA . CYS A 1 131 ? -13.333 -2.333 -5.768 1.00 95.31 131 CYS A CA 1
ATOM 899 C C . CYS A 1 131 ? -14.581 -2.822 -6.514 1.00 95.31 131 CYS A C 1
ATOM 901 O O . CYS A 1 131 ? -15.000 -3.975 -6.347 1.00 95.31 131 CYS A O 1
ATOM 903 N N . ALA A 1 132 ? -15.144 -1.983 -7.385 1.00 94.06 132 ALA A N 1
ATOM 904 C CA . ALA A 1 132 ? -16.234 -2.423 -8.241 1.00 94.06 132 ALA A CA 1
ATOM 905 C C . ALA A 1 132 ? -15.738 -3.519 -9.198 1.00 94.06 132 ALA A C 1
ATOM 907 O O .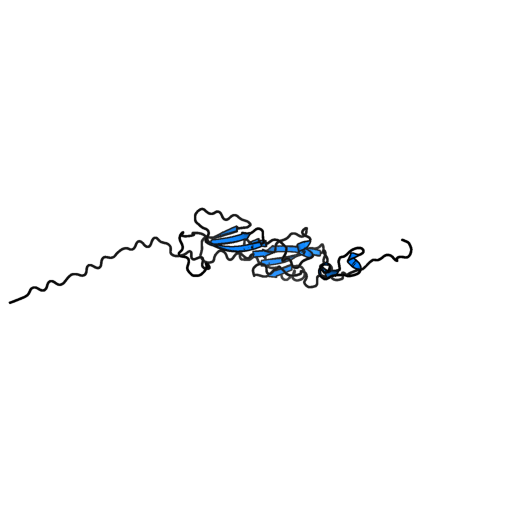 ALA A 1 132 ? -14.605 -3.486 -9.680 1.00 94.06 132 ALA A O 1
ATOM 908 N N . THR A 1 133 ? -16.594 -4.484 -9.543 1.00 88.88 133 THR A N 1
ATOM 909 C CA . THR A 1 133 ? -16.227 -5.559 -10.487 1.00 88.88 133 THR A CA 1
ATOM 910 C C . THR A 1 133 ? -15.823 -5.022 -11.862 1.00 88.88 133 THR A C 1
ATOM 912 O O . THR A 1 133 ? -15.017 -5.636 -12.557 1.00 88.88 133 THR A O 1
ATOM 915 N N . THR A 1 134 ? -16.339 -3.852 -12.239 1.00 89.56 134 THR A N 1
ATOM 916 C CA . THR A 1 134 ? -15.998 -3.123 -13.467 1.00 89.56 134 THR A CA 1
ATOM 917 C C . THR A 1 134 ? -14.616 -2.465 -13.433 1.00 89.56 134 THR A C 1
ATOM 919 O O . THR A 1 134 ? -14.131 -2.033 -14.473 1.00 89.56 134 THR A O 1
ATOM 922 N N . GLU A 1 135 ? -13.975 -2.391 -12.267 1.00 88.62 135 GLU A N 1
ATOM 923 C CA . GLU A 1 135 ? -12.691 -1.718 -12.039 1.00 88.62 135 GLU A CA 1
ATOM 924 C C . GLU A 1 135 ? -11.546 -2.707 -11.797 1.00 88.62 135 GLU A C 1
ATOM 926 O O . GLU A 1 135 ? -10.459 -2.302 -11.408 1.00 88.62 135 GLU A O 1
ATOM 931 N N . ALA A 1 136 ? -11.738 -4.005 -12.051 1.00 86.25 136 ALA A N 1
ATOM 932 C CA . ALA A 1 136 ? -10.733 -5.034 -11.755 1.00 86.25 136 ALA A CA 1
ATOM 933 C C . ALA A 1 136 ? -9.360 -4.809 -12.433 1.00 86.25 136 ALA A C 1
ATOM 935 O O . ALA A 1 136 ? -8.359 -5.365 -11.992 1.00 86.25 136 ALA A O 1
ATOM 936 N N . ALA A 1 137 ? -9.305 -4.003 -13.500 1.00 90.19 137 ALA A N 1
ATOM 937 C CA . ALA A 1 137 ? -8.063 -3.618 -14.173 1.00 90.19 137 ALA A CA 1
ATOM 938 C C . ALA A 1 137 ? -7.339 -2.428 -13.512 1.00 90.19 137 ALA A C 1
ATOM 940 O O . ALA A 1 137 ? -6.153 -2.221 -13.755 1.00 90.19 137 ALA A O 1
ATOM 941 N N . THR A 1 138 ? -8.043 -1.618 -12.718 1.00 95.94 138 THR A N 1
ATOM 942 C CA . THR A 1 138 ? -7.526 -0.370 -12.139 1.00 95.94 138 THR A CA 1
ATOM 943 C C . THR A 1 138 ? -7.625 -0.319 -10.621 1.00 95.94 138 THR A C 1
ATOM 945 O O . THR A 1 138 ? -6.935 0.494 -10.016 1.00 95.94 138 THR A O 1
ATOM 948 N N . CYS A 1 139 ? -8.333 -1.238 -9.971 1.00 97.69 139 CYS A N 1
ATOM 949 C CA . CYS A 1 139 ? -8.421 -1.346 -8.521 1.00 97.69 139 CYS A CA 1
ATOM 950 C C . CYS A 1 139 ? -8.178 -2.790 -8.052 1.00 97.69 139 CYS A C 1
ATOM 952 O O . CYS A 1 139 ? -8.744 -3.739 -8.595 1.00 97.69 139 CYS A O 1
ATOM 954 N N . SER A 1 140 ? -7.376 -2.955 -6.996 1.00 97.19 140 SER A N 1
ATOM 955 C CA . SER A 1 140 ? -7.255 -4.217 -6.254 1.00 97.19 140 SER A CA 1
ATOM 956 C C . SER A 1 140 ? -7.541 -3.996 -4.772 1.00 97.19 140 SER A C 1
ATOM 958 O O . SER A 1 140 ? -6.945 -3.092 -4.185 1.00 97.19 140 SER A O 1
ATOM 960 N N . GLY A 1 141 ? -8.381 -4.839 -4.169 1.00 96.94 141 GLY A N 1
ATOM 961 C CA . GLY A 1 141 ? -8.748 -4.776 -2.752 1.00 96.94 141 GLY A CA 1
ATOM 962 C C . GLY A 1 141 ? -8.396 -6.051 -1.982 1.00 96.94 141 GLY A C 1
ATOM 963 O O . GLY A 1 141 ? -8.393 -7.146 -2.545 1.00 96.94 141 GLY A O 1
ATOM 964 N N . CYS A 1 142 ? -8.103 -5.920 -0.688 1.00 97.69 142 CYS A N 1
ATOM 965 C CA . CYS A 1 142 ? -7.850 -7.040 0.223 1.00 97.69 142 CYS A CA 1
ATOM 966 C C . CYS A 1 142 ? -8.214 -6.681 1.681 1.00 97.69 142 CYS A C 1
ATOM 968 O O . CYS A 1 142 ? -8.364 -5.508 2.020 1.00 97.69 142 CYS A O 1
ATOM 970 N N . ALA A 1 143 ? -8.399 -7.6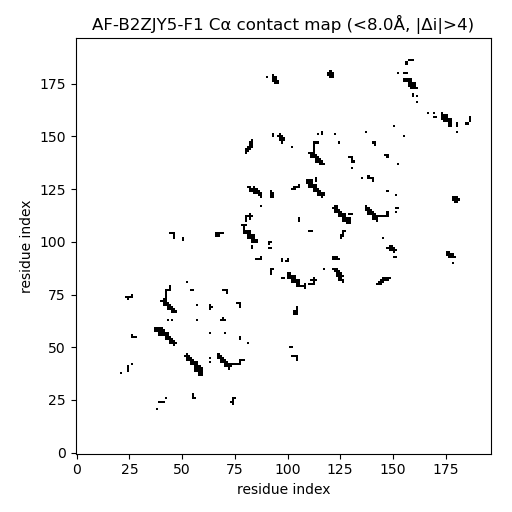87 2.545 1.00 96.88 143 ALA A N 1
ATOM 971 C CA . ALA A 1 143 ? -9.067 -7.526 3.848 1.00 96.88 143 ALA A CA 1
ATOM 972 C C . ALA A 1 143 ? -8.223 -7.944 5.073 1.00 96.88 143 ALA A C 1
ATOM 974 O O . ALA A 1 143 ? -8.778 -8.249 6.126 1.00 96.88 143 ALA A O 1
ATOM 975 N N . THR A 1 144 ? -6.893 -7.989 4.952 1.00 96.00 144 THR A N 1
ATOM 976 C CA . THR A 1 144 ? -5.984 -8.245 6.087 1.00 96.00 144 THR A CA 1
ATOM 977 C C . THR A 1 144 ? -5.008 -7.089 6.271 1.00 96.00 144 THR A C 1
ATOM 979 O O . THR A 1 144 ? -4.712 -6.376 5.315 1.00 96.00 144 THR A O 1
ATOM 982 N N . ASP A 1 145 ? -4.491 -6.894 7.485 1.00 95.50 145 ASP A N 1
ATOM 983 C CA . ASP A 1 145 ? -3.619 -5.751 7.779 1.00 95.50 145 ASP A CA 1
ATOM 984 C C . ASP A 1 145 ? -2.433 -5.664 6.796 1.00 95.50 145 ASP A C 1
ATOM 986 O O . ASP A 1 145 ? -1.738 -6.649 6.539 1.00 95.50 145 ASP A O 1
ATOM 990 N N . ASN A 1 146 ? -2.218 -4.471 6.237 1.00 95.94 146 ASN A N 1
ATOM 991 C CA . ASN A 1 146 ? -1.166 -4.115 5.283 1.00 95.94 146 ASN A CA 1
ATOM 992 C C . ASN A 1 146 ? -1.101 -4.991 4.018 1.00 95.94 146 ASN A C 1
ATOM 994 O O . ASN A 1 146 ? -0.090 -4.986 3.317 1.00 95.94 146 ASN A O 1
ATOM 998 N N . CYS A 1 147 ? -2.170 -5.717 3.681 1.00 97.44 147 CYS A N 1
ATOM 999 C CA . CYS A 1 147 ? -2.184 -6.642 2.545 1.00 97.44 147 CYS A CA 1
ATOM 1000 C C . CYS A 1 147 ? -1.989 -5.965 1.186 1.00 97.44 147 CYS A C 1
ATOM 1002 O O . CYS A 1 147 ? -1.560 -6.608 0.231 1.00 97.44 147 CYS A O 1
ATOM 1004 N N . ASN A 1 148 ? -2.279 -4.666 1.091 1.00 97.75 148 ASN A N 1
ATOM 1005 C CA . ASN A 1 148 ? -2.067 -3.905 -0.127 1.00 97.75 148 ASN A CA 1
ATOM 1006 C C . ASN A 1 148 ? -0.586 -3.584 -0.371 1.00 97.75 148 ASN A C 1
ATOM 1008 O O . ASN A 1 148 ? -0.304 -2.920 -1.355 1.00 97.75 148 ASN A O 1
ATOM 1012 N N . ALA A 1 149 ? 0.360 -4.066 0.445 1.00 96.62 149 ALA A N 1
ATOM 1013 C CA . ALA A 1 149 ? 1.803 -3.926 0.242 1.00 96.62 149 ALA A CA 1
ATOM 1014 C C . ALA A 1 149 ? 2.372 -4.896 -0.821 1.00 96.62 149 ALA A C 1
ATOM 1016 O O . ALA A 1 149 ? 3.241 -5.731 -0.558 1.00 96.62 149 ALA A O 1
ATOM 1017 N N . VAL A 1 150 ? 1.872 -4.770 -2.050 1.00 95.75 150 VAL A N 1
ATOM 1018 C CA . VAL A 1 150 ? 2.338 -5.500 -3.239 1.00 95.75 150 VAL A CA 1
ATOM 1019 C C . VAL A 1 150 ? 2.700 -4.544 -4.382 1.00 95.75 150 VAL A C 1
ATOM 1021 O O . VAL A 1 150 ? 2.285 -3.380 -4.392 1.00 95.75 150 VAL A O 1
ATOM 1024 N N . PHE A 1 151 ? 3.479 -5.009 -5.365 1.00 95.12 151 PHE A N 1
ATOM 1025 C CA . PHE A 1 151 ? 3.638 -4.267 -6.622 1.00 95.12 151 PHE A CA 1
ATOM 1026 C C . PHE A 1 151 ? 2.289 -4.170 -7.332 1.00 95.12 151 PHE A C 1
ATOM 1028 O O . PHE A 1 151 ? 1.555 -5.156 -7.411 1.00 95.12 151 PHE A O 1
ATOM 1035 N N . TYR A 1 152 ? 1.959 -2.971 -7.810 1.00 96.25 152 TYR A N 1
ATOM 1036 C CA . TYR A 1 152 ? 0.678 -2.717 -8.445 1.00 96.25 152 TYR A CA 1
ATOM 1037 C C . TYR A 1 152 ? 0.795 -1.728 -9.619 1.00 96.25 152 TYR A C 1
ATOM 1039 O O . TYR A 1 152 ? 1.392 -0.659 -9.461 1.00 96.25 152 TYR A O 1
ATOM 1047 N N . PRO A 1 153 ? 0.215 -2.02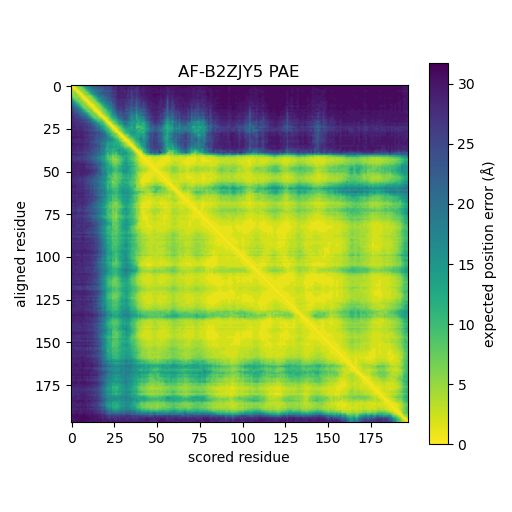8 -10.792 1.00 95.69 153 PRO A N 1
ATOM 1048 C CA . PRO A 1 153 ? -0.254 -3.351 -11.219 1.00 95.69 153 PRO A CA 1
ATOM 1049 C C . PRO A 1 153 ? 0.824 -4.441 -11.078 1.00 95.69 153 PRO A C 1
ATOM 1051 O O . PRO A 1 153 ? 2.012 -4.132 -10.963 1.00 95.69 153 PRO A O 1
ATOM 1054 N N . ALA A 1 154 ? 0.422 -5.713 -11.018 1.00 93.75 154 ALA A N 1
ATOM 1055 C CA . ALA A 1 154 ? 1.351 -6.826 -10.771 1.00 93.75 154 ALA A CA 1
ATOM 1056 C C . ALA A 1 154 ? 2.385 -7.006 -11.900 1.00 93.75 154 ALA A C 1
ATOM 1058 O O . ALA A 1 154 ? 3.485 -7.499 -11.669 1.00 93.75 154 ALA A O 1
ATOM 1059 N N . ASP A 1 155 ? 2.032 -6.575 -13.108 1.00 93.00 155 ASP A N 1
ATOM 1060 C CA . ASP A 1 155 ? 2.844 -6.542 -14.322 1.00 93.00 155 ASP A CA 1
ATOM 1061 C C . ASP A 1 155 ? 3.587 -5.205 -14.515 1.00 93.00 155 ASP A C 1
ATOM 1063 O O . ASP A 1 155 ? 4.127 -4.944 -15.590 1.00 93.00 155 ASP A O 1
ATOM 1067 N N . ARG A 1 156 ? 3.634 -4.331 -13.496 1.00 94.56 156 ARG A N 1
ATOM 1068 C CA . ARG A 1 156 ? 4.359 -3.058 -13.582 1.00 94.56 156 ARG A CA 1
ATOM 1069 C C . ARG A 1 156 ? 5.833 -3.308 -13.908 1.00 94.56 156 ARG A C 1
ATOM 1071 O O . ARG A 1 156 ? 6.570 -3.898 -13.119 1.00 94.56 156 ARG A O 1
ATOM 1078 N N . LEU A 1 157 ? 6.256 -2.793 -15.063 1.00 95.69 157 LEU A N 1
ATOM 1079 C CA . LEU A 1 157 ? 7.613 -2.944 -15.569 1.00 95.69 157 LEU A CA 1
ATOM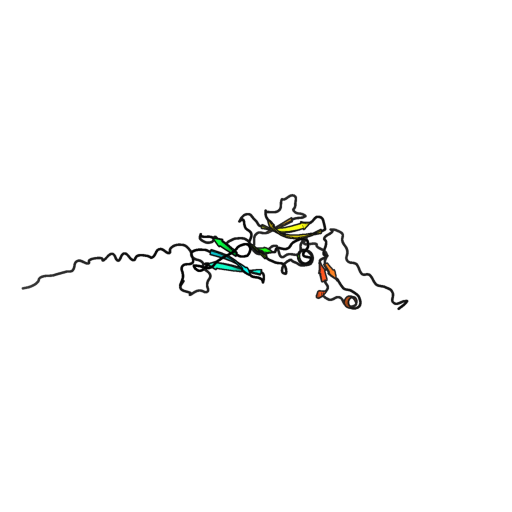 1080 C C . LEU A 1 157 ? 8.653 -2.427 -14.563 1.00 95.69 157 LEU A C 1
ATOM 1082 O O . LEU A 1 157 ? 8.503 -1.346 -13.988 1.00 95.69 157 LEU A O 1
ATOM 1086 N N . GLN A 1 158 ? 9.725 -3.196 -14.391 1.00 94.19 158 GLN A N 1
ATOM 1087 C CA . GLN A 1 158 ? 10.908 -2.814 -13.628 1.00 94.19 158 GLN A CA 1
ATOM 1088 C C . GLN A 1 158 ? 12.093 -2.666 -14.575 1.00 94.19 158 GLN A C 1
ATOM 1090 O O . GLN A 1 158 ? 12.360 -3.549 -15.387 1.00 94.19 158 GLN A O 1
ATOM 1095 N N . CYS A 1 159 ? 12.804 -1.550 -14.457 1.00 94.94 159 CYS A N 1
ATOM 1096 C CA . CYS A 1 159 ? 13.964 -1.232 -15.277 1.00 94.94 159 CYS A CA 1
ATOM 1097 C C . CYS A 1 159 ? 15.154 -0.902 -14.382 1.00 94.94 159 CYS A C 1
ATOM 1099 O O . CYS A 1 159 ? 14.987 -0.388 -13.274 1.00 94.94 159 CYS A O 1
ATOM 1101 N N . TYR A 1 160 ? 16.363 -1.148 -14.878 1.00 94.75 160 TYR A N 1
ATOM 1102 C CA . TYR A 1 160 ? 17.545 -0.550 -14.275 1.00 94.75 160 TYR A CA 1
ATOM 1103 C C . TYR A 1 160 ? 17.508 0.963 -14.506 1.00 94.75 160 TYR A C 1
ATOM 1105 O O . TYR A 1 160 ? 17.426 1.419 -15.644 1.00 94.75 160 TYR A O 1
ATOM 1113 N N . GLN A 1 161 ? 17.541 1.729 -13.422 1.00 91.69 161 GLN A N 1
ATOM 1114 C CA . GLN A 1 161 ? 17.570 3.185 -13.419 1.00 91.69 161 GLN A CA 1
ATOM 1115 C C . GLN A 1 161 ? 18.936 3.630 -12.899 1.00 91.69 161 GLN A C 1
ATOM 1117 O O . GLN A 1 161 ? 19.258 3.469 -11.723 1.00 91.69 161 GLN A O 1
ATOM 1122 N N . CYS A 1 162 ? 19.767 4.129 -13.804 1.00 92.62 162 CYS A N 1
ATOM 1123 C CA . CYS A 1 162 ? 21.135 4.550 -13.537 1.00 92.62 162 CYS A CA 1
ATOM 1124 C C . CYS A 1 162 ? 21.509 5.691 -14.488 1.00 92.62 162 CYS A C 1
ATOM 1126 O O . CYS A 1 162 ? 20.833 5.923 -15.494 1.00 92.62 162 CYS A O 1
ATOM 1128 N N . ASP A 1 163 ? 22.616 6.362 -14.195 1.00 92.06 163 ASP A N 1
ATOM 1129 C CA . ASP A 1 163 ? 23.225 7.357 -15.063 1.00 92.06 163 ASP A CA 1
ATOM 1130 C C . ASP A 1 163 ? 24.749 7.191 -15.135 1.00 92.06 163 ASP A C 1
ATOM 1132 O O . ASP A 1 163 ? 25.395 6.637 -14.243 1.00 92.06 163 ASP A O 1
ATOM 1136 N N . SER A 1 164 ? 25.341 7.691 -16.221 1.00 87.00 164 SER A N 1
ATOM 1137 C CA . SER A 1 164 ? 26.796 7.814 -16.373 1.00 87.00 164 SER A CA 1
ATOM 1138 C C . SER A 1 164 ? 27.555 6.512 -16.042 1.00 87.00 164 SER A C 1
ATOM 1140 O O . SER A 1 164 ? 27.191 5.427 -16.496 1.00 87.00 164 SER A O 1
ATOM 1142 N N . THR A 1 165 ? 28.614 6.600 -15.233 1.00 85.69 165 THR A N 1
ATOM 1143 C CA . THR A 1 165 ? 29.447 5.461 -14.834 1.00 85.69 165 THR A CA 1
ATOM 1144 C C . THR A 1 165 ? 28.701 4.426 -13.990 1.00 85.69 165 THR A C 1
ATOM 1146 O O . THR A 1 165 ? 29.108 3.264 -13.981 1.00 85.69 165 THR A O 1
ATOM 1149 N N . ASN A 1 166 ? 27.584 4.795 -13.349 1.00 84.94 166 ASN A N 1
ATOM 1150 C CA . ASN A 1 166 ? 26.743 3.865 -12.589 1.00 84.94 166 ASN A CA 1
ATOM 1151 C C . ASN A 1 166 ? 25.986 2.886 -13.504 1.00 84.94 166 ASN A C 1
ATOM 1153 O O . ASN A 1 166 ? 25.487 1.868 -13.026 1.00 84.94 166 ASN A O 1
ATOM 1157 N N . CYS A 1 167 ? 25.907 3.165 -14.811 1.00 91.19 167 CYS A N 1
ATOM 1158 C CA . CYS A 1 167 ? 25.305 2.265 -15.795 1.00 91.19 167 CYS A CA 1
ATOM 1159 C C . CYS A 1 167 ? 26.274 1.254 -16.416 1.00 91.19 167 CYS A C 1
ATOM 1161 O O . CYS A 1 167 ? 25.815 0.344 -17.102 1.00 91.19 167 CYS A O 1
ATOM 1163 N N . ASN A 1 168 ? 27.587 1.367 -16.180 1.00 87.31 168 ASN A N 1
ATOM 1164 C CA . ASN A 1 168 ? 28.563 0.419 -16.737 1.00 87.31 168 ASN A CA 1
ATOM 1165 C C . ASN A 1 168 ? 28.382 -0.992 -16.159 1.00 87.31 168 ASN A C 1
ATOM 1167 O O . ASN A 1 168 ? 28.571 -1.984 -16.859 1.00 87.31 168 ASN A O 1
ATOM 1171 N N . THR A 1 169 ? 27.975 -1.062 -14.890 1.00 87.75 169 THR A N 1
ATOM 1172 C CA . THR A 1 169 ? 27.635 -2.303 -14.197 1.00 87.75 169 THR A CA 1
ATOM 1173 C C . THR A 1 169 ? 26.384 -2.059 -13.365 1.00 87.75 169 THR A C 1
ATOM 1175 O O . THR A 1 169 ? 26.453 -1.490 -12.277 1.00 87.75 169 THR A O 1
ATOM 1178 N N . VAL A 1 170 ? 25.230 -2.484 -13.875 1.00 90.50 170 VAL A N 1
ATOM 1179 C CA . VAL A 1 170 ? 23.967 -2.373 -13.138 1.00 90.50 170 VAL A CA 1
ATOM 1180 C C . VAL A 1 170 ? 23.951 -3.321 -11.936 1.00 90.50 170 VAL A C 1
ATOM 1182 O O . VAL A 1 170 ? 24.442 -4.448 -12.002 1.00 90.50 170 VAL A O 1
ATOM 1185 N N . ALA A 1 171 ? 23.368 -2.864 -10.830 1.00 88.75 171 ALA A N 1
ATOM 1186 C CA . ALA A 1 171 ? 23.227 -3.633 -9.598 1.00 88.75 171 ALA A CA 1
ATOM 1187 C C . ALA A 1 171 ? 21.744 -3.842 -9.275 1.00 88.75 171 ALA A C 1
ATOM 1189 O O . ALA A 1 171 ? 20.883 -3.099 -9.735 1.00 88.75 171 ALA A O 1
ATOM 1190 N N . ALA A 1 172 ? 21.421 -4.822 -8.428 1.00 88.88 172 ALA A N 1
ATOM 1191 C CA . ALA A 1 172 ? 20.038 -5.033 -7.987 1.00 88.88 172 ALA A CA 1
ATOM 1192 C C . ALA A 1 172 ? 19.427 -3.779 -7.326 1.00 88.88 172 ALA A C 1
ATOM 1194 O O . ALA A 1 172 ? 18.225 -3.564 -7.417 1.00 88.88 172 ALA A O 1
ATOM 1195 N N . SER A 1 173 ? 20.254 -2.921 -6.719 1.00 86.69 173 SER A N 1
ATOM 1196 C CA . SER A 1 173 ? 19.831 -1.647 -6.127 1.00 86.69 173 SER A CA 1
ATOM 1197 C C . SER A 1 173 ? 19.375 -0.598 -7.144 1.00 86.69 173 SER A C 1
ATOM 1199 O O . SER A 1 173 ? 18.701 0.347 -6.748 1.00 86.69 173 SER A O 1
ATOM 1201 N N . SER A 1 174 ? 19.739 -0.728 -8.425 1.00 89.25 174 SER A N 1
ATOM 1202 C CA . SER A 1 174 ? 19.249 0.155 -9.489 1.00 89.25 174 SER A CA 1
ATOM 1203 C C . SER A 1 174 ? 18.012 -0.396 -10.197 1.00 89.25 174 SER A C 1
ATOM 1205 O O . SER A 1 174 ? 17.445 0.296 -11.036 1.00 89.25 174 SER A O 1
ATOM 1207 N N . LEU A 1 175 ? 17.559 -1.613 -9.875 1.00 91.50 175 LEU A N 1
ATOM 1208 C CA . LEU A 1 175 ? 16.322 -2.165 -10.421 1.00 91.50 175 LEU A CA 1
ATOM 1209 C C . LEU A 1 175 ? 15.117 -1.550 -9.696 1.00 91.50 175 LEU A C 1
ATOM 1211 O O . LEU A 1 175 ? 14.846 -1.869 -8.540 1.00 91.50 175 LEU A O 1
ATOM 1215 N N . LEU A 1 176 ? 14.387 -0.674 -10.383 1.00 90.44 176 LEU A N 1
ATOM 1216 C CA . LEU A 1 176 ? 13.245 0.061 -9.837 1.00 90.44 176 LEU A CA 1
ATOM 1217 C C . LEU A 1 176 ? 12.031 -0.068 -10.761 1.00 90.44 176 LEU A C 1
ATOM 1219 O O . LEU A 1 176 ? 12.171 -0.104 -11.987 1.00 90.44 176 LEU A O 1
ATOM 1223 N N . ALA A 1 177 ? 10.826 -0.101 -10.186 1.00 94.50 177 ALA A N 1
ATOM 1224 C CA . ALA A 1 177 ? 9.606 -0.074 -10.987 1.00 94.50 177 ALA A CA 1
ATOM 1225 C C . ALA A 1 177 ? 9.431 1.289 -11.676 1.00 94.50 177 ALA A C 1
ATOM 1227 O O . ALA A 1 177 ? 9.802 2.331 -11.125 1.00 94.50 177 ALA A O 1
ATOM 1228 N N . CYS A 1 178 ? 8.871 1.288 -12.886 1.00 94.88 178 CYS A N 1
ATOM 1229 C CA . CYS A 1 178 ? 8.564 2.512 -13.620 1.00 94.88 178 CYS A CA 1
ATOM 1230 C C . CYS A 1 178 ? 7.595 3.394 -12.801 1.00 94.88 178 CYS A C 1
ATOM 1232 O O . CYS A 1 178 ? 6.601 2.870 -12.284 1.00 94.88 178 CYS A O 1
ATOM 1234 N N . PRO A 1 179 ? 7.847 4.713 -12.662 1.00 92.12 179 PRO A N 1
ATOM 1235 C CA . PRO A 1 179 ? 6.992 5.605 -11.872 1.00 92.12 179 PRO A CA 1
ATOM 1236 C C . PRO A 1 179 ? 5.551 5.700 -12.388 1.00 92.12 179 PRO A C 1
ATOM 1238 O O . PRO A 1 179 ? 4.611 5.714 -11.596 1.00 92.12 179 PRO A O 1
ATOM 1241 N N . SER A 1 180 ? 5.359 5.696 -13.704 1.00 93.38 180 SER A N 1
ATOM 1242 C CA . SER A 1 180 ? 4.047 5.598 -14.342 1.00 93.38 180 SER A CA 1
ATOM 1243 C C . SER A 1 180 ? 3.847 4.207 -14.939 1.00 93.38 180 SER A C 1
ATOM 1245 O O . SER A 1 180 ? 4.788 3.560 -15.395 1.00 93.38 180 SER A O 1
ATOM 1247 N N . TYR A 1 181 ? 2.610 3.721 -14.905 1.00 95.38 181 TYR A N 1
ATOM 1248 C CA . TYR A 1 181 ? 2.209 2.491 -15.570 1.00 95.38 181 TYR A CA 1
ATOM 1249 C C . TYR A 1 181 ? 1.605 2.779 -16.947 1.00 95.38 181 TYR A C 1
ATOM 1251 O O . TYR A 1 181 ? 0.770 3.669 -17.099 1.00 95.38 181 TYR A O 1
ATOM 1259 N N . GLN A 1 182 ? 2.019 1.985 -17.926 1.00 92.38 182 GLN A N 1
ATOM 1260 C CA . GLN A 1 182 ? 1.462 1.839 -19.266 1.00 92.38 182 GLN A CA 1
ATOM 1261 C C . GLN A 1 182 ? 1.591 0.354 -19.634 1.00 92.38 182 GLN A C 1
ATOM 1263 O O . GLN A 1 182 ? 2.600 -0.258 -19.289 1.00 92.38 182 GLN A O 1
ATOM 1268 N N . ALA A 1 183 ? 0.617 -0.234 -20.327 1.00 86.69 183 ALA A N 1
ATOM 1269 C CA . ALA A 1 183 ? 0.654 -1.670 -20.638 1.00 86.69 183 ALA A CA 1
ATOM 1270 C C . ALA A 1 183 ? 1.844 -2.061 -21.545 1.00 86.69 183 ALA A C 1
ATOM 1272 O O . ALA A 1 183 ? 2.458 -3.104 -21.348 1.00 86.69 183 ALA A O 1
ATOM 1273 N N . ASP A 1 184 ? 2.227 -1.185 -22.482 1.00 87.94 184 ASP A N 1
ATOM 1274 C CA . ASP A 1 184 ? 3.231 -1.475 -23.522 1.00 87.94 184 ASP A CA 1
ATOM 1275 C C . ASP A 1 184 ? 4.560 -0.714 -23.340 1.00 87.94 184 ASP A C 1
ATOM 1277 O O . ASP A 1 184 ? 5.315 -0.499 -24.297 1.00 87.94 184 ASP A O 1
ATOM 1281 N N . GLN A 1 185 ? 4.857 -0.256 -22.122 1.00 92.56 185 GLN A N 1
ATOM 1282 C CA . GLN A 1 185 ? 6.113 0.447 -21.844 1.00 92.56 185 GLN A CA 1
ATOM 1283 C C . GLN A 1 185 ? 7.337 -0.468 -21.948 1.00 92.56 185 GLN A C 1
ATOM 1285 O O . GLN A 1 185 ? 7.258 -1.689 -21.814 1.00 92.56 185 GLN A O 1
ATOM 1290 N N . LYS A 1 186 ? 8.496 0.143 -22.210 1.00 94.06 186 LYS A N 1
ATOM 1291 C CA . LYS A 1 186 ? 9.764 -0.555 -22.438 1.00 94.06 186 LYS A CA 1
ATOM 1292 C C . LYS A 1 186 ? 10.885 0.121 -21.666 1.00 94.06 186 LYS A C 1
ATOM 1294 O O . LYS A 1 186 ? 10.922 1.346 -21.569 1.00 94.06 186 LYS A O 1
ATOM 1299 N N . CYS A 1 187 ? 11.830 -0.677 -21.182 1.00 95.62 187 CYS A N 1
ATOM 1300 C CA . CYS A 1 187 ? 13.097 -0.152 -20.693 1.00 95.62 187 CYS A CA 1
ATOM 1301 C C . CYS A 1 187 ? 13.941 0.321 -21.881 1.00 95.62 187 CYS A C 1
ATOM 1303 O O . CYS A 1 187 ? 13.904 -0.283 -22.955 1.00 95.62 187 CYS A O 1
ATOM 1305 N N . TYR A 1 188 ? 14.718 1.381 -21.682 1.00 93.94 188 TYR A N 1
ATOM 1306 C CA . TYR A 1 188 ? 15.630 1.905 -22.692 1.00 93.94 188 TYR A CA 1
ATOM 1307 C C . TYR A 1 188 ? 17.030 2.105 -22.110 1.00 93.94 188 TYR A C 1
ATOM 1309 O O . TYR A 1 188 ? 17.221 2.188 -20.898 1.00 93.94 188 TYR A O 1
ATOM 1317 N N . THR A 1 189 ? 18.014 2.210 -22.997 1.00 93.31 189 THR A N 1
ATOM 1318 C CA . THR A 1 189 ? 19.381 2.619 -22.671 1.00 93.31 189 THR A CA 1
ATOM 1319 C C . THR A 1 189 ? 19.831 3.600 -23.742 1.00 93.31 189 THR A C 1
ATOM 1321 O O . THR A 1 189 ? 19.636 3.349 -24.930 1.00 93.31 189 THR A O 1
ATOM 1324 N N . ILE A 1 190 ? 20.394 4.731 -23.326 1.00 90.94 190 ILE A N 1
ATOM 1325 C CA . ILE A 1 190 ? 20.961 5.740 -24.223 1.00 90.94 190 ILE A CA 1
ATOM 1326 C C . ILE A 1 190 ? 22.429 5.896 -23.844 1.00 90.94 190 ILE A C 1
ATOM 1328 O O . ILE A 1 190 ? 22.758 5.984 -22.664 1.00 90.94 190 ILE A O 1
ATOM 1332 N N . GLY A 1 191 ? 23.298 5.934 -24.847 1.00 88.88 191 GLY A N 1
ATOM 1333 C CA . GLY A 1 191 ? 24.720 6.208 -24.688 1.00 88.88 191 GLY A CA 1
ATOM 1334 C C . GLY A 1 191 ? 25.223 7.048 -25.854 1.00 88.88 191 GLY A C 1
ATOM 1335 O O . GLY A 1 191 ? 24.643 7.031 -26.941 1.00 88.88 191 GLY A O 1
ATOM 1336 N N . THR A 1 192 ? 26.293 7.798 -25.624 1.00 83.44 192 THR A N 1
ATOM 1337 C CA . THR A 1 192 ? 27.018 8.523 -26.670 1.00 83.44 192 THR A CA 1
ATOM 1338 C C . THR A 1 192 ? 28.264 7.740 -27.048 1.00 83.44 192 THR A C 1
ATOM 1340 O O . THR A 1 192 ? 28.958 7.223 -26.175 1.00 83.44 192 THR A O 1
ATOM 1343 N N . ASN A 1 193 ? 28.565 7.666 -28.343 1.00 81.31 193 ASN A N 1
ATOM 1344 C CA . ASN A 1 193 ? 29.829 7.098 -28.797 1.00 81.31 193 ASN A CA 1
ATOM 1345 C C . ASN A 1 193 ? 30.989 7.955 -28.278 1.00 81.31 193 ASN A C 1
ATOM 1347 O O . ASN A 1 193 ? 30.941 9.180 -28.388 1.00 81.31 193 ASN A O 1
ATOM 1351 N N . ASP A 1 194 ? 32.051 7.307 -27.805 1.00 70.06 194 ASP A N 1
ATOM 1352 C CA . ASP A 1 194 ? 33.284 7.932 -27.298 1.00 70.06 194 ASP A CA 1
ATOM 1353 C C . ASP A 1 194 ? 34.158 8.545 -28.418 1.00 70.06 194 ASP A C 1
ATOM 1355 O O . ASP A 1 194 ? 35.379 8.599 -28.348 1.00 70.06 194 ASP A O 1
ATOM 1359 N N . ALA A 1 195 ? 33.541 8.951 -29.531 1.00 61.22 195 ALA A N 1
ATOM 1360 C CA . ALA A 1 195 ? 34.255 9.377 -30.728 1.00 61.22 195 ALA A CA 1
ATOM 1361 C C . ALA A 1 195 ? 34.689 10.855 -30.700 1.00 61.22 195 ALA A C 1
ATOM 1363 O O . ALA A 1 195 ? 35.388 11.268 -31.621 1.00 61.22 195 ALA A O 1
ATOM 1364 N N . THR A 1 196 ? 34.305 11.647 -29.687 1.00 52.97 196 THR A N 1
ATOM 1365 C CA . THR A 1 196 ? 34.660 13.080 -29.573 1.00 52.97 196 THR A CA 1
ATOM 1366 C C . THR A 1 196 ? 34.526 13.638 -28.138 1.00 52.97 196 THR A C 1
ATOM 1368 O O . THR A 1 196 ? 33.791 14.608 -27.933 1.00 52.97 196 THR A O 1
ATOM 1371 N N . MET A 1 197 ? 35.186 13.044 -27.140 1.00 49.50 197 MET A N 1
ATOM 1372 C CA . MET A 1 197 ? 35.478 13.736 -25.867 1.00 49.50 197 MET A CA 1
ATOM 1373 C C . MET A 1 197 ? 36.894 14.308 -25.905 1.00 49.50 197 MET A C 1
ATOM 1375 O O . MET A 1 197 ? 37.822 13.541 -26.243 1.00 49.50 197 MET A O 1
#

Solvent-accessible surface area (backbone atoms only — not comparable to full-atom values): 12256 Å² total; per-residue (Å²): 133,88,75,90,79,88,77,77,85,82,79,79,76,78,74,78,71,78,69,76,83,79,80,90,66,82,66,79,85,64,75,92,82,73,77,81,90,63,82,34,75,31,31,25,32,33,48,51,98,86,52,51,78,48,71,46,60,40,55,80,94,66,87,67,56,73,74,48,17,50,67,37,79,53,79,86,54,54,67,58,50,35,14,28,31,40,50,59,87,40,59,57,43,24,35,38,36,29,76,90,50,49,60,43,61,36,93,50,90,76,45,19,18,26,38,34,53,44,98,79,22,26,18,32,32,24,65,37,70,67,57,54,85,91,34,64,91,39,33,49,61,39,87,53,70,42,60,41,46,45,55,60,61,82,81,54,57,68,33,76,60,67,57,77,80,55,52,78,64,78,51,79,89,30,54,36,35,44,58,52,56,61,98,83,72,76,82,82,86,87,84,79,81,88,84,82,126

Radius of gyration: 29.76 Å; Cα contacts (8 Å, |Δi|>4): 343; chains: 1; bounding box: 62×53×115 Å

Nearest PDB structures (foldseek):
  7luw-assembly1_A  TM=4.919E-01  e=1.331E+00  synthetic construct
  1qm7-assembly1_A-2  TM=5.056E-01  e=5.484E+00  synthetic construct
  1nea-assembly1_A  TM=4.020E-01  e=3.849E+00  Naja nigricollis

pLDDT: mean 81.88, std 20.14, range [30.28, 98.56]

Secondary structure (DSSP, 8-state):
--------------------S--S-----SSTT---SS---EEEEEE-TT--EEEEEEPTT----TTTEEEESSTT-----EEEEB-TT-HHHHHS-STTSEEEE-SSTT-EEEEEE-TTS-EEEEEESPPPGGGTTTEEEE-STTTT-S-SSTT--EEE---GGGGSS--GGGEEE-SS--TT---------TT--

Organism: Drosophila silvestris (NCBI:txid47010)

Mean predicted aligned error: 11.46 Å